Protein AF-A0A4U7EZX7-F1 (afdb_monomer_lite)

Secondary structure (DSSP, 8-state):
--EEEEEEEEESTTTTSHHHHHHHHHHHTT-EEEEEEEE--SSTTS-EEEEEEEEESSHHHHHHHHHHHHHTT-EESSPPPPPEEE-SBTTBPPTTPPBP-SS-EEEEETTEEEEEES--TT-EEEEEPPPPTT---TT--GGG--S---SS-EEEEE-GGG--TT-EEE--STTEEE-PPPPPSSS--SS-SS-SS--TTS-HHHHHHHHHHHHHHHHHTT--------THHHHTT--

Structure (mmCIF, N/CA/C/O backbone):
data_AF-A0A4U7EZX7-F1
#
_entry.id   AF-A0A4U7EZX7-F1
#
loop_
_atom_site.group_PDB
_atom_site.id
_atom_site.type_symbol
_atom_site.label_atom_id
_atom_site.label_alt_id
_atom_site.label_comp_id
_atom_site.label_asym_id
_atom_site.label_entity_id
_atom_site.label_seq_id
_atom_site.pdbx_PDB_ins_code
_atom_site.Cartn_x
_atom_site.Cartn_y
_atom_site.Cartn_z
_atom_site.occupancy
_atom_site.B_iso_or_equiv
_atom_site.auth_seq_id
_atom_site.auth_comp_id
_atom_site.auth_asym_id
_atom_site.auth_atom_id
_atom_site.pdbx_PDB_model_num
ATOM 1 N N . MET A 1 1 ? 10.681 24.623 -13.092 1.00 61.31 1 MET A N 1
ATOM 2 C CA . MET A 1 1 ? 9.321 24.560 -13.664 1.00 61.31 1 MET A CA 1
ATOM 3 C C . MET A 1 1 ? 8.521 23.812 -12.639 1.00 61.31 1 MET A C 1
ATOM 5 O O . MET A 1 1 ? 8.997 22.777 -12.216 1.00 61.31 1 MET A O 1
ATOM 9 N N . THR A 1 2 ? 7.400 24.348 -12.190 1.00 80.94 2 THR A N 1
ATOM 10 C CA . THR A 1 2 ? 6.629 23.699 -11.135 1.00 80.94 2 THR A CA 1
ATOM 11 C C . THR A 1 2 ? 5.913 22.477 -11.718 1.00 80.94 2 THR A C 1
ATOM 13 O O . THR A 1 2 ? 5.291 22.582 -12.776 1.00 80.94 2 THR A O 1
ATOM 16 N N . HIS A 1 3 ? 6.062 21.318 -11.083 1.00 94.25 3 HIS A N 1
ATOM 17 C CA . HIS A 1 3 ? 5.433 20.060 -11.478 1.00 94.25 3 HIS A CA 1
ATOM 18 C C . HIS A 1 3 ? 4.236 19.789 -10.572 1.00 94.25 3 HIS A C 1
ATOM 20 O O . HIS A 1 3 ? 4.341 19.992 -9.365 1.00 94.25 3 HIS A O 1
ATOM 26 N N . SER A 1 4 ? 3.126 19.305 -11.130 1.00 94.94 4 SER A N 1
ATOM 27 C CA . SER A 1 4 ? 1.932 18.985 -10.348 1.00 94.94 4 SER A CA 1
ATOM 28 C C . SER A 1 4 ? 1.221 17.717 -10.817 1.00 94.94 4 SER A C 1
ATOM 30 O O . SER A 1 4 ? 1.331 17.315 -11.981 1.00 94.94 4 SER A O 1
ATOM 32 N N . ARG A 1 5 ? 0.500 17.083 -9.888 1.00 95.06 5 ARG A N 1
ATOM 33 C CA . ARG A 1 5 ? -0.385 15.934 -10.119 1.00 95.06 5 ARG A CA 1
ATOM 34 C C . ARG A 1 5 ? -1.565 15.966 -9.154 1.00 95.06 5 ARG A C 1
ATOM 36 O O . ARG A 1 5 ? -1.387 16.318 -7.991 1.00 95.06 5 ARG A O 1
ATOM 43 N N . THR A 1 6 ? -2.730 15.555 -9.639 1.00 95.88 6 THR A N 1
ATOM 44 C CA . THR A 1 6 ? -3.949 15.425 -8.837 1.00 95.88 6 THR A CA 1
ATOM 45 C C . THR A 1 6 ? -4.061 14.012 -8.289 1.00 95.88 6 THR A C 1
ATOM 47 O O . THR A 1 6 ? -3.856 13.040 -9.022 1.00 95.88 6 THR A O 1
ATOM 50 N N . VAL A 1 7 ? -4.361 13.912 -6.996 1.00 95.38 7 VAL A N 1
ATOM 51 C CA . VAL A 1 7 ? -4.616 12.647 -6.307 1.00 95.38 7 VAL A CA 1
ATOM 52 C C . VAL A 1 7 ? -5.953 12.684 -5.582 1.00 95.38 7 VAL A C 1
ATOM 54 O O . VAL A 1 7 ? -6.431 13.744 -5.162 1.00 95.38 7 VAL A O 1
ATOM 57 N N . GLU A 1 8 ? -6.517 11.502 -5.398 1.00 95.44 8 GLU A N 1
ATOM 58 C CA . GLU A 1 8 ? -7.771 11.258 -4.712 1.00 95.44 8 GLU A CA 1
ATOM 59 C C . GLU A 1 8 ? -7.546 10.348 -3.503 1.00 95.44 8 GLU A C 1
ATOM 61 O O . GLU A 1 8 ? -6.721 9.434 -3.512 1.00 95.44 8 GLU A O 1
ATOM 66 N N . LEU A 1 9 ? -8.283 10.631 -2.437 1.00 93.81 9 LEU A N 1
ATOM 67 C CA . LEU A 1 9 ? -8.317 9.875 -1.195 1.00 93.81 9 LEU A CA 1
ATOM 68 C C . LEU A 1 9 ? -9.780 9.588 -0.867 1.00 93.81 9 LEU A C 1
ATOM 70 O O . LEU A 1 9 ? -10.580 10.518 -0.753 1.00 93.81 9 LEU A O 1
ATOM 74 N N . GLU A 1 10 ? -10.113 8.323 -0.643 1.00 91.81 10 GLU A N 1
ATOM 75 C CA . GLU A 1 10 ? -11.459 7.896 -0.261 1.00 91.81 10 GLU A CA 1
ATOM 76 C C . GLU A 1 10 ? -11.401 6.941 0.934 1.00 91.81 10 GLU A C 1
ATOM 78 O O . GLU A 1 10 ? -10.496 6.116 1.061 1.00 91.81 10 GLU A O 1
ATOM 83 N N . GLY A 1 11 ? -12.370 7.068 1.839 1.00 89.75 11 GLY A N 1
ATOM 84 C CA . GLY A 1 11 ? -12.522 6.208 3.009 1.00 89.75 11 GLY A CA 1
ATOM 85 C C . GLY A 1 11 ? -12.759 7.027 4.269 1.00 89.75 11 GLY A C 1
ATOM 86 O O . GLY A 1 11 ? -13.129 8.199 4.224 1.00 89.75 11 GLY A O 1
ATOM 87 N N . HIS A 1 12 ? -12.498 6.456 5.438 1.00 89.38 12 HIS A N 1
ATOM 88 C CA . HIS A 1 12 ? -12.585 7.191 6.703 1.00 89.38 12 HIS A CA 1
ATOM 89 C C . HIS A 1 12 ? -11.344 8.067 6.947 1.00 89.38 12 HIS A C 1
ATOM 91 O O . HIS A 1 12 ? -10.690 7.994 7.987 1.00 89.38 12 HIS A O 1
ATOM 97 N N . ILE A 1 13 ? -10.980 8.888 5.956 1.00 89.81 13 ILE A N 1
ATOM 98 C CA . ILE A 1 13 ? -9.687 9.584 5.844 1.00 89.81 13 ILE A CA 1
ATOM 99 C C . ILE A 1 13 ? -9.451 10.654 6.920 1.00 89.81 13 ILE A C 1
ATOM 101 O O . ILE A 1 13 ? -8.299 10.993 7.197 1.00 89.81 13 ILE A O 1
ATOM 105 N N . ILE A 1 14 ? -10.516 11.160 7.550 1.00 88.31 14 ILE A N 1
ATOM 106 C CA . ILE A 1 14 ? -10.445 12.106 8.674 1.00 88.31 14 ILE A CA 1
ATOM 107 C C . ILE A 1 14 ? -10.134 11.347 9.968 1.00 88.31 14 ILE A C 1
ATOM 109 O O . ILE A 1 14 ? -9.104 11.585 10.597 1.00 88.31 14 ILE A O 1
ATOM 113 N N . ASP A 1 15 ? -10.990 10.390 10.331 1.00 82.69 15 ASP A N 1
ATOM 114 C CA . ASP A 1 15 ? -10.932 9.689 11.620 1.00 82.69 15 ASP A CA 1
ATOM 115 C C . ASP A 1 15 ? -9.714 8.763 11.733 1.00 82.69 15 ASP A C 1
ATOM 117 O O . ASP A 1 15 ? -9.091 8.650 12.789 1.00 82.69 15 ASP A O 1
ATOM 121 N N . SER A 1 16 ? -9.326 8.133 10.622 1.00 82.00 16 SER A N 1
ATOM 122 C CA . SER A 1 16 ? -8.114 7.306 10.534 1.00 82.00 16 SER A CA 1
ATOM 123 C C . SER A 1 16 ? -6.815 8.129 10.557 1.00 82.00 16 SER A C 1
ATOM 125 O O . SER A 1 16 ? -5.717 7.570 10.677 1.00 82.00 16 SER A O 1
ATOM 127 N N . GLY A 1 17 ? -6.913 9.457 10.419 1.00 86.19 17 GLY A N 1
ATOM 128 C CA . GLY A 1 17 ? -5.778 10.367 10.290 1.00 86.19 17 GLY A CA 1
ATOM 129 C C . GLY A 1 17 ? -5.024 10.252 8.961 1.00 86.19 17 GLY A C 1
ATOM 130 O O . GLY A 1 17 ? -3.931 10.806 8.851 1.00 86.19 17 GLY A O 1
ATOM 131 N N . THR A 1 18 ? -5.561 9.539 7.964 1.00 89.38 18 THR A N 1
ATOM 132 C CA . THR A 1 18 ? -4.935 9.394 6.638 1.00 89.38 18 THR A CA 1
ATOM 133 C C . THR A 1 18 ? -4.715 10.743 5.971 1.00 89.38 18 THR A C 1
ATOM 135 O O . THR A 1 18 ? -3.612 11.016 5.505 1.00 89.38 18 THR A O 1
ATOM 138 N N . LEU A 1 19 ? -5.712 11.630 6.015 1.00 91.94 19 LEU A N 1
ATOM 139 C CA . LEU A 1 19 ? -5.602 12.968 5.437 1.00 91.94 19 LEU A CA 1
ATOM 140 C C . LEU A 1 19 ? -4.476 13.782 6.096 1.00 91.94 19 LEU A C 1
ATOM 142 O O . LEU A 1 19 ? -3.687 14.426 5.410 1.00 91.94 19 LEU A O 1
ATOM 146 N N . GLN A 1 20 ? -4.353 13.700 7.426 1.00 91.19 20 GLN A N 1
ATOM 147 C CA . GLN A 1 20 ? -3.282 14.373 8.164 1.00 91.19 20 GLN A CA 1
ATOM 148 C C . GLN A 1 20 ? -1.899 13.826 7.785 1.00 91.19 20 GLN A C 1
ATOM 150 O O . GLN A 1 20 ? -0.972 14.616 7.620 1.00 91.19 20 GLN A O 1
ATOM 155 N N . ARG A 1 21 ? -1.748 12.501 7.642 1.00 90.81 21 ARG A N 1
ATOM 156 C CA . ARG A 1 21 ? -0.483 11.891 7.197 1.00 90.81 21 ARG A CA 1
ATOM 157 C C . ARG A 1 21 ? -0.124 12.323 5.783 1.00 90.81 21 ARG A C 1
ATOM 159 O O . ARG A 1 21 ? 1.018 12.695 5.557 1.00 90.81 21 ARG A O 1
ATOM 166 N N . CYS A 1 22 ? -1.099 12.348 4.877 1.00 94.31 22 CYS A N 1
ATOM 167 C CA . CYS A 1 22 ? -0.896 12.790 3.501 1.00 94.31 22 CYS A CA 1
ATOM 168 C C . CYS A 1 22 ? -0.423 14.248 3.443 1.00 94.31 22 CYS A C 1
ATOM 170 O O . CYS A 1 22 ? 0.595 14.544 2.824 1.00 94.31 22 CYS A O 1
ATOM 172 N N . PHE A 1 23 ? -1.102 15.158 4.147 1.00 95.44 23 PHE A N 1
ATOM 173 C CA . PHE A 1 23 ? -0.673 16.558 4.219 1.00 95.44 23 PHE A CA 1
ATOM 174 C C . PHE A 1 23 ? 0.707 16.712 4.859 1.00 95.44 23 PHE A C 1
ATOM 176 O O . PHE A 1 23 ? 1.518 17.494 4.367 1.00 95.44 23 PHE A O 1
ATOM 183 N N . GLY A 1 24 ? 0.980 15.960 5.929 1.00 94.81 24 GLY A N 1
ATOM 184 C CA . GLY A 1 24 ? 2.297 15.905 6.560 1.00 94.81 24 GLY A CA 1
ATOM 185 C C . GLY A 1 24 ? 3.382 15.488 5.571 1.00 94.81 24 GLY A C 1
ATOM 186 O O . GLY A 1 24 ? 4.326 16.239 5.372 1.00 94.81 24 GLY A O 1
ATOM 187 N N . ALA A 1 25 ? 3.190 14.366 4.873 1.00 94.62 25 ALA A N 1
ATOM 188 C CA . ALA A 1 25 ? 4.137 13.839 3.892 1.00 94.62 25 ALA A CA 1
ATOM 189 C C . ALA A 1 25 ? 4.437 14.839 2.765 1.00 94.62 25 ALA A C 1
ATOM 191 O O . ALA A 1 25 ? 5.601 15.047 2.427 1.00 94.62 25 ALA A O 1
ATOM 192 N N . VAL A 1 26 ? 3.410 15.512 2.224 1.00 96.75 26 VAL A N 1
ATOM 193 C CA . VAL A 1 26 ? 3.602 16.556 1.201 1.00 96.75 26 VAL A CA 1
ATOM 194 C C . VAL A 1 26 ? 4.496 17.680 1.733 1.00 96.75 26 VAL A C 1
ATOM 196 O O . VAL A 1 26 ? 5.446 18.071 1.058 1.00 96.75 26 VAL A O 1
ATOM 199 N N . MET A 1 27 ? 4.216 18.190 2.937 1.00 96.00 27 MET A N 1
ATOM 200 C CA . MET A 1 27 ? 4.975 19.298 3.529 1.00 96.00 27 MET A CA 1
ATOM 201 C C . MET A 1 27 ? 6.396 18.890 3.940 1.00 96.00 27 MET A C 1
ATOM 203 O O . MET A 1 27 ? 7.336 19.651 3.717 1.00 96.00 27 MET A O 1
ATOM 207 N N . ASP A 1 28 ? 6.563 17.698 4.513 1.00 96.19 28 ASP A N 1
ATOM 208 C CA . ASP A 1 28 ? 7.850 17.184 4.993 1.00 96.19 28 ASP A CA 1
ATOM 209 C C . ASP A 1 28 ? 8.832 16.938 3.837 1.00 96.19 28 ASP A C 1
ATOM 211 O O . ASP A 1 28 ? 10.036 17.153 3.984 1.00 96.19 28 ASP A O 1
ATOM 215 N N . LEU A 1 29 ? 8.315 16.556 2.666 1.00 95.94 29 LEU A N 1
ATOM 216 C CA . LEU A 1 29 ? 9.082 16.401 1.427 1.00 95.94 29 LEU A CA 1
ATOM 217 C C . LEU A 1 29 ? 9.233 17.709 0.630 1.00 95.94 29 LEU A C 1
ATOM 219 O O . LEU A 1 29 ? 9.814 17.702 -0.452 1.00 95.94 29 LEU A O 1
ATOM 223 N N . GLY A 1 30 ? 8.750 18.839 1.154 1.00 95.06 30 GLY A N 1
ATOM 224 C CA . GLY A 1 30 ? 8.935 20.160 0.547 1.00 95.06 30 GLY A CA 1
ATOM 225 C C . GLY A 1 30 ? 7.984 20.486 -0.608 1.00 95.06 30 GLY A C 1
ATOM 226 O O . GLY A 1 30 ? 8.255 21.412 -1.371 1.00 95.06 30 GLY A O 1
ATOM 227 N N . GLY A 1 31 ? 6.880 19.752 -0.747 1.00 96.19 31 GLY A N 1
ATOM 228 C CA . GLY A 1 31 ? 5.806 20.073 -1.681 1.00 96.19 31 GLY A CA 1
ATOM 229 C C . GLY A 1 31 ? 4.748 21.003 -1.090 1.00 96.19 31 GLY A C 1
ATOM 230 O O . GLY A 1 31 ? 4.735 21.329 0.098 1.00 96.19 31 GLY A O 1
ATOM 231 N N . SER A 1 32 ? 3.804 21.397 -1.937 1.00 96.81 32 SER A N 1
ATOM 232 C CA . SER A 1 32 ? 2.570 22.079 -1.549 1.00 96.81 32 SER A CA 1
ATOM 233 C C . SER A 1 32 ? 1.357 21.333 -2.092 1.00 96.81 32 SER A C 1
ATOM 235 O O . SER A 1 32 ? 1.468 20.559 -3.043 1.00 96.81 32 SER A O 1
ATOM 237 N N . PHE A 1 33 ? 0.188 21.569 -1.505 1.00 96.69 33 PHE A N 1
ATOM 238 C CA . PHE A 1 33 ? -1.062 20.994 -1.985 1.00 96.69 33 PHE A CA 1
ATOM 239 C C . PHE A 1 33 ? -2.183 22.030 -2.006 1.00 96.69 33 PHE A C 1
ATOM 241 O O . PHE A 1 33 ? -2.242 22.907 -1.145 1.00 96.69 33 PHE A O 1
ATOM 248 N N . ASP A 1 34 ? -3.094 21.867 -2.959 1.00 97.00 34 ASP A N 1
ATOM 249 C CA . ASP A 1 34 ? -4.344 22.609 -3.073 1.00 97.00 34 ASP A CA 1
ATOM 250 C C . ASP A 1 34 ? -5.504 21.610 -3.033 1.00 97.00 34 ASP A C 1
ATOM 252 O O . ASP A 1 34 ? -5.592 20.717 -3.873 1.00 97.00 34 ASP A O 1
ATOM 256 N N . VAL A 1 35 ? -6.390 21.729 -2.042 1.00 97.19 35 VAL A N 1
ATOM 257 C CA . VAL A 1 35 ? -7.587 20.877 -1.952 1.00 97.19 35 VAL A CA 1
ATOM 258 C C . VAL A 1 35 ? -8.641 21.413 -2.913 1.00 97.19 35 VAL A C 1
ATOM 260 O O . VAL A 1 35 ? -9.122 22.535 -2.750 1.00 97.19 35 VAL A O 1
ATOM 263 N N . GLU A 1 36 ? -9.012 20.609 -3.902 1.00 96.56 36 GLU A N 1
ATOM 264 C CA . GLU A 1 36 ? -9.975 20.987 -4.938 1.00 96.56 36 GLU A CA 1
ATOM 265 C C . GLU A 1 36 ? -11.405 20.615 -4.557 1.00 96.56 36 GLU A C 1
ATOM 267 O O . GLU A 1 36 ? -12.347 21.360 -4.833 1.00 96.56 36 GLU A O 1
ATOM 272 N N . GLN A 1 37 ? -11.563 19.457 -3.918 1.00 97.25 37 GLN A N 1
ATOM 273 C CA . GLN A 1 37 ? -12.847 18.936 -3.476 1.00 97.25 37 GLN A CA 1
ATOM 274 C C . GLN A 1 37 ? -12.674 18.196 -2.157 1.00 97.25 37 GLN A C 1
ATOM 276 O O . GLN A 1 37 ? -11.712 17.454 -1.966 1.00 97.25 37 GLN A O 1
ATOM 281 N N . PHE A 1 38 ? -13.621 18.402 -1.247 1.00 96.81 38 PHE A N 1
ATOM 282 C CA . PHE A 1 38 ? -13.648 17.707 0.028 1.00 96.81 38 PHE A CA 1
ATOM 283 C C . PHE A 1 38 ? -15.088 17.444 0.453 1.00 96.81 38 PHE A C 1
ATOM 285 O O . PHE A 1 38 ? -15.807 18.367 0.844 1.00 96.81 38 PHE A O 1
ATOM 292 N N . ASP A 1 39 ? -15.490 16.180 0.381 1.00 96.19 39 ASP A N 1
ATOM 293 C CA . ASP A 1 39 ? -16.815 15.718 0.769 1.00 96.19 39 ASP A CA 1
ATOM 294 C C . ASP A 1 39 ? -16.714 14.946 2.078 1.00 96.19 39 ASP A C 1
ATOM 296 O O . ASP A 1 39 ? -16.058 13.909 2.176 1.00 96.19 39 ASP A O 1
ATOM 300 N N . VAL A 1 40 ? -17.368 15.475 3.107 1.00 95.81 40 VAL A N 1
ATOM 301 C CA . VAL A 1 40 ? -17.326 14.908 4.455 1.00 95.81 40 VAL A CA 1
ATOM 302 C C . VAL A 1 40 ? -18.501 13.959 4.645 1.00 95.81 40 VAL A C 1
ATOM 304 O O . VAL A 1 40 ? -19.660 14.373 4.525 1.00 95.81 40 VAL A O 1
ATOM 307 N N . GLY A 1 41 ? -18.195 12.709 4.996 1.00 92.31 41 GLY A N 1
ATOM 308 C CA . GLY A 1 41 ? -19.185 11.744 5.468 1.00 92.31 41 GLY A CA 1
ATOM 309 C C . GLY A 1 41 ? -19.930 12.302 6.682 1.00 92.31 41 GLY A C 1
ATOM 310 O O . GLY A 1 41 ? -19.327 12.844 7.609 1.00 92.31 41 GLY A O 1
ATOM 311 N N . LYS A 1 42 ? -21.261 12.234 6.680 1.00 91.06 42 LYS A N 1
ATOM 312 C CA . LYS A 1 42 ? -22.104 12.905 7.690 1.00 91.06 42 LYS A CA 1
ATOM 313 C C . LYS A 1 42 ? -22.258 12.092 8.968 1.00 91.06 42 LYS A C 1
ATOM 315 O O . LYS A 1 42 ? -22.679 12.628 9.996 1.00 91.06 42 LYS A O 1
ATOM 320 N N . HIS A 1 43 ? -21.950 10.805 8.891 1.00 89.31 43 HIS A N 1
ATOM 321 C CA . HIS A 1 43 ? -22.076 9.841 9.971 1.00 89.31 43 HIS A CA 1
ATOM 322 C C . HIS A 1 43 ? -20.791 9.032 10.105 1.00 89.31 43 HIS A C 1
ATOM 324 O O . HIS A 1 43 ? -20.019 8.927 9.160 1.00 89.31 43 HIS A O 1
ATOM 330 N N . GLU A 1 44 ? -20.585 8.423 11.272 1.00 82.19 44 GLU A N 1
ATOM 331 C CA . GLU A 1 44 ? -19.365 7.662 11.569 1.00 82.19 44 GLU A CA 1
ATOM 332 C C . GLU A 1 44 ? -19.108 6.522 10.573 1.00 82.19 44 GLU A C 1
ATOM 334 O O . GLU A 1 44 ? -17.964 6.175 10.323 1.00 82.19 44 GLU A O 1
ATOM 339 N N . THR A 1 45 ? -20.145 5.950 9.960 1.00 85.94 45 THR A N 1
ATOM 340 C CA . THR A 1 45 ? -20.017 4.879 8.961 1.00 85.94 45 THR A CA 1
ATOM 341 C C . THR A 1 45 ? -19.942 5.385 7.523 1.00 85.94 45 THR A C 1
ATOM 343 O O . THR A 1 45 ? -19.772 4.580 6.615 1.00 85.94 45 THR A O 1
ATOM 346 N N . GLU A 1 46 ? -20.090 6.690 7.289 1.00 90.69 46 GLU A N 1
ATOM 347 C CA . GLU A 1 46 ? -19.969 7.265 5.950 1.00 90.69 46 GLU A CA 1
ATOM 348 C C . GLU A 1 46 ? -18.511 7.615 5.645 1.00 90.69 46 GLU A C 1
ATOM 350 O O . GLU A 1 46 ? -17.817 8.241 6.450 1.00 90.69 46 GLU A O 1
ATOM 355 N N . VAL A 1 47 ? -18.052 7.215 4.460 1.00 91.81 47 VAL A N 1
ATOM 356 C CA . VAL A 1 47 ? -16.725 7.566 3.954 1.00 91.81 47 VAL A CA 1
ATOM 357 C C . VAL A 1 47 ? -16.668 9.048 3.582 1.00 91.81 47 VAL A C 1
ATOM 359 O O . VAL A 1 47 ? -17.675 9.662 3.230 1.00 91.81 47 VAL A O 1
ATOM 362 N N . SER A 1 48 ? -15.478 9.628 3.679 1.00 94.75 48 SER A N 1
ATOM 363 C CA . SER A 1 48 ? -15.166 10.959 3.166 1.00 94.75 48 SER A CA 1
ATOM 364 C C . SER A 1 48 ? -14.295 10.838 1.920 1.00 94.75 48 SER A C 1
ATOM 366 O O . SER A 1 48 ? -13.544 9.874 1.764 1.00 94.75 48 SER A O 1
ATOM 368 N N . TYR A 1 49 ? -14.381 11.842 1.060 1.00 95.56 49 TYR A N 1
ATOM 369 C CA . TYR A 1 49 ? -13.634 11.926 -0.184 1.00 95.56 49 TYR A CA 1
ATOM 370 C C . TYR A 1 49 ? -12.852 13.240 -0.233 1.00 95.56 49 TYR A C 1
ATOM 372 O O . TYR A 1 49 ? -13.350 14.292 0.174 1.00 95.56 49 TYR A O 1
ATOM 380 N N . CYS A 1 50 ? -11.616 13.185 -0.717 1.00 96.69 50 CYS A N 1
ATOM 381 C CA . CYS A 1 50 ? -10.754 14.344 -0.895 1.00 96.69 50 CYS A CA 1
ATOM 382 C C . CYS A 1 50 ? -10.027 14.247 -2.232 1.00 96.69 50 CYS A C 1
ATOM 384 O O . CYS A 1 50 ? -9.318 13.271 -2.465 1.00 96.69 50 CYS A O 1
ATOM 386 N N . ARG A 1 51 ? -10.133 15.291 -3.054 1.00 97.12 51 ARG A N 1
ATOM 387 C CA . ARG A 1 51 ? -9.287 15.491 -4.231 1.00 97.12 51 ARG A CA 1
ATOM 388 C C . ARG A 1 51 ? -8.372 16.678 -4.004 1.00 97.12 51 ARG A C 1
ATOM 390 O O . ARG A 1 51 ? -8.839 17.763 -3.639 1.00 97.12 51 ARG A O 1
ATOM 397 N N . LEU A 1 52 ? -7.080 16.484 -4.232 1.00 96.38 52 LEU A N 1
ATOM 398 C CA . LEU A 1 52 ? -6.076 17.522 -4.037 1.00 96.38 52 LEU A CA 1
ATOM 399 C C . LEU A 1 52 ? -5.011 17.498 -5.136 1.00 96.38 52 LEU A C 1
ATOM 401 O O . LEU A 1 52 ? -4.539 16.441 -5.553 1.00 96.38 52 LEU A O 1
ATOM 405 N N . THR A 1 53 ? -4.597 18.684 -5.565 1.00 97.44 53 THR A N 1
ATOM 406 C CA . THR A 1 53 ? -3.466 18.865 -6.472 1.00 97.44 53 THR A CA 1
ATOM 407 C C . THR A 1 53 ? -2.192 19.036 -5.658 1.00 97.44 53 THR A C 1
ATOM 409 O O . THR A 1 53 ? -2.065 19.977 -4.877 1.00 97.44 53 THR A O 1
ATOM 412 N N . VAL A 1 54 ? -1.234 18.133 -5.846 1.00 97.19 54 VAL A N 1
ATOM 413 C CA . VAL A 1 54 ? 0.105 18.179 -5.249 1.00 97.19 54 VAL A CA 1
ATOM 414 C C . VAL A 1 54 ? 1.060 18.854 -6.215 1.00 97.19 54 VAL A C 1
ATOM 416 O O . VAL A 1 54 ? 1.045 18.569 -7.411 1.00 97.19 54 VAL A O 1
ATOM 419 N N . THR A 1 55 ? 1.921 19.718 -5.690 1.00 97.44 55 THR A N 1
ATOM 420 C CA . THR A 1 55 ? 2.849 20.534 -6.466 1.00 97.44 55 THR A CA 1
ATOM 421 C C . THR A 1 55 ? 4.253 20.503 -5.853 1.00 97.44 55 THR A C 1
ATOM 423 O O . THR A 1 55 ? 4.398 20.562 -4.634 1.00 97.44 55 THR A O 1
ATOM 426 N N . ALA A 1 56 ? 5.293 20.432 -6.689 1.00 97.00 56 ALA A N 1
ATOM 427 C CA . ALA A 1 56 ? 6.698 20.508 -6.279 1.00 97.00 56 ALA A CA 1
ATOM 428 C C . ALA A 1 56 ? 7.562 21.267 -7.306 1.00 97.00 56 ALA A C 1
ATOM 430 O O . ALA A 1 56 ? 7.180 21.437 -8.469 1.00 97.00 56 ALA A O 1
ATOM 431 N N . ASP A 1 57 ? 8.745 21.715 -6.885 1.00 94.81 57 ASP A N 1
ATOM 432 C CA . ASP A 1 57 ? 9.663 22.505 -7.721 1.00 94.81 57 ASP A CA 1
ATOM 433 C C . ASP A 1 57 ? 10.344 21.693 -8.835 1.00 94.81 57 ASP A C 1
ATOM 435 O O . ASP A 1 57 ? 10.759 22.253 -9.859 1.00 94.81 57 ASP A O 1
ATOM 439 N N . ASP A 1 58 ? 10.440 20.377 -8.650 1.00 95.06 58 ASP A N 1
ATOM 440 C CA . ASP A 1 58 ? 11.065 19.434 -9.567 1.00 95.06 58 ASP A CA 1
ATOM 441 C C . ASP A 1 58 ? 10.330 18.077 -9.581 1.00 95.06 58 ASP A C 1
ATOM 443 O O . ASP A 1 58 ? 9.518 17.752 -8.709 1.00 95.06 58 ASP A O 1
ATOM 447 N N . ALA A 1 59 ? 10.596 17.283 -10.620 1.00 92.75 59 ALA A N 1
ATOM 448 C CA . ALA A 1 59 ? 9.921 16.009 -10.844 1.00 92.75 59 ALA A CA 1
ATOM 449 C C . ALA A 1 59 ? 10.360 14.890 -9.883 1.00 92.75 59 ALA A C 1
ATOM 451 O O . ALA A 1 59 ? 9.605 13.939 -9.696 1.00 92.75 59 ALA A O 1
ATOM 452 N N . GLU A 1 60 ? 11.564 14.959 -9.314 1.00 92.88 60 GLU A N 1
ATOM 453 C CA . GLU A 1 60 ? 12.062 13.960 -8.364 1.00 92.88 60 GLU A CA 1
ATOM 454 C C . GLU A 1 60 ? 11.329 14.107 -7.030 1.00 92.88 60 GLU A C 1
ATOM 456 O O . GLU A 1 60 ? 10.757 13.136 -6.534 1.00 92.88 60 GLU A O 1
ATOM 461 N N . THR A 1 61 ? 11.223 15.341 -6.534 1.00 95.31 61 THR A N 1
ATOM 462 C CA . THR A 1 61 ? 10.452 15.680 -5.333 1.00 95.31 61 THR A CA 1
ATOM 463 C C . THR A 1 61 ? 8.980 15.295 -5.488 1.00 95.31 61 THR A C 1
ATOM 465 O O . THR A 1 61 ? 8.416 14.641 -4.612 1.00 95.31 61 THR A O 1
ATOM 468 N N . LEU A 1 62 ? 8.354 15.615 -6.630 1.00 94.81 62 LEU A N 1
ATOM 469 C CA . LEU A 1 62 ? 6.961 15.226 -6.874 1.00 94.81 62 LEU A CA 1
ATOM 470 C C . LEU A 1 62 ? 6.772 13.703 -6.834 1.00 94.81 62 LEU A C 1
ATOM 472 O O . LEU A 1 62 ? 5.806 13.227 -6.248 1.00 94.81 62 LEU A O 1
ATOM 476 N N . ARG A 1 63 ? 7.686 12.931 -7.434 1.00 91.69 63 ARG A N 1
ATOM 477 C CA . ARG A 1 63 ? 7.617 11.460 -7.411 1.00 91.69 63 ARG A CA 1
ATOM 478 C C . ARG A 1 63 ? 7.736 10.908 -5.996 1.00 91.69 63 ARG A C 1
ATOM 480 O O . ARG A 1 63 ? 6.973 10.014 -5.654 1.00 91.69 63 ARG A O 1
ATOM 487 N N . ALA A 1 64 ? 8.645 11.449 -5.186 1.00 93.44 64 ALA A N 1
ATOM 488 C CA . ALA A 1 64 ? 8.785 11.047 -3.789 1.00 93.44 64 ALA A CA 1
ATOM 489 C C . ALA A 1 64 ? 7.496 11.314 -2.995 1.00 93.44 64 ALA A C 1
ATOM 491 O O . ALA A 1 64 ? 7.037 10.447 -2.258 1.00 93.44 64 ALA A O 1
ATOM 492 N N . ILE A 1 65 ? 6.865 12.475 -3.203 1.00 95.94 65 ILE A N 1
ATOM 493 C CA . ILE A 1 65 ? 5.593 12.802 -2.548 1.00 95.94 65 ILE A CA 1
ATOM 494 C C . ILE A 1 65 ? 4.490 11.839 -2.983 1.00 95.94 65 ILE A C 1
ATOM 496 O O . ILE A 1 65 ? 3.803 11.277 -2.136 1.00 95.94 65 ILE A O 1
ATOM 500 N N . LEU A 1 66 ? 4.319 11.629 -4.289 1.00 93.69 66 LEU A N 1
ATOM 501 C CA . LEU A 1 66 ? 3.287 10.728 -4.806 1.00 93.69 66 LEU A CA 1
ATOM 502 C C . LEU A 1 66 ? 3.482 9.295 -4.303 1.00 93.69 66 LEU A C 1
ATOM 504 O O . LEU A 1 66 ? 2.497 8.644 -3.974 1.00 93.69 66 LEU A O 1
ATOM 508 N N . HIS A 1 67 ? 4.730 8.841 -4.172 1.00 90.94 67 HIS A N 1
ATOM 509 C CA . HIS A 1 67 ? 5.055 7.541 -3.593 1.00 90.94 67 HIS A CA 1
ATOM 510 C C . HIS A 1 67 ? 4.568 7.418 -2.140 1.00 90.94 67 HIS A C 1
ATOM 512 O O . HIS A 1 67 ? 3.892 6.452 -1.796 1.00 90.94 67 HIS A O 1
ATOM 518 N N . GLU A 1 68 ? 4.846 8.412 -1.292 1.00 92.62 68 GLU A N 1
ATOM 519 C CA . GLU A 1 68 ? 4.377 8.417 0.103 1.00 92.62 68 GLU A CA 1
ATOM 520 C C . GLU A 1 68 ? 2.849 8.513 0.209 1.00 92.62 68 GLU A C 1
ATOM 522 O O . GLU A 1 68 ? 2.223 7.862 1.051 1.00 92.62 68 GLU A O 1
ATOM 527 N N . LEU A 1 69 ? 2.222 9.311 -0.656 1.00 94.00 69 LEU A N 1
ATOM 528 C CA . LEU A 1 69 ? 0.766 9.420 -0.711 1.00 94.00 69 LEU A CA 1
ATOM 529 C C . LEU A 1 69 ? 0.120 8.095 -1.128 1.00 94.00 69 LEU A C 1
ATOM 531 O O . LEU A 1 69 ? -0.860 7.678 -0.510 1.00 94.00 69 LEU A O 1
ATOM 535 N N . HIS A 1 70 ? 0.704 7.406 -2.108 1.00 91.00 70 HIS A N 1
ATOM 536 C CA . HIS A 1 70 ? 0.266 6.090 -2.573 1.00 91.00 70 HIS A CA 1
ATOM 537 C C . HIS A 1 70 ? 0.283 5.044 -1.458 1.00 91.00 70 HIS A C 1
ATOM 539 O O . HIS A 1 70 ? -0.715 4.360 -1.232 1.00 91.00 70 HIS A O 1
ATOM 545 N N . GLN A 1 71 ? 1.361 4.993 -0.670 1.00 87.19 71 GLN A N 1
ATOM 546 C CA . GLN A 1 71 ? 1.447 4.105 0.496 1.00 87.19 71 GLN A CA 1
ATOM 547 C C . GLN A 1 71 ? 0.385 4.407 1.565 1.00 87.19 71 GLN A C 1
ATOM 549 O O . GLN A 1 71 ? -0.002 3.525 2.331 1.00 87.19 71 GLN A O 1
ATOM 554 N N . ASN A 1 72 ? -0.113 5.646 1.614 1.00 88.94 72 ASN A N 1
ATOM 555 C CA . ASN A 1 72 ? -1.201 6.060 2.497 1.00 88.94 72 ASN A CA 1
ATOM 556 C C . ASN A 1 72 ? -2.598 5.903 1.864 1.00 88.94 72 ASN A C 1
ATOM 558 O O . ASN A 1 72 ? -3.587 6.278 2.496 1.00 88.94 72 ASN A O 1
ATOM 562 N N . GLY A 1 73 ? -2.690 5.308 0.673 1.00 89.06 73 GLY A N 1
ATOM 563 C CA . GLY A 1 73 ? -3.940 4.993 -0.017 1.00 89.06 73 GLY A CA 1
ATOM 564 C C . GLY A 1 73 ? -4.447 6.075 -0.967 1.00 89.06 73 GLY A C 1
ATOM 565 O O . GLY A 1 73 ? -5.605 6.019 -1.372 1.00 89.06 73 GLY A O 1
ATOM 566 N N . ALA A 1 74 ? -3.616 7.060 -1.321 1.00 92.44 74 ALA A N 1
ATOM 567 C CA . ALA A 1 74 ? -3.947 7.991 -2.393 1.00 92.44 74 ALA A CA 1
ATOM 568 C C . ALA A 1 74 ? -3.805 7.318 -3.764 1.00 92.44 74 ALA A C 1
ATOM 570 O O . ALA A 1 74 ? -2.856 6.570 -4.004 1.00 92.44 74 ALA A O 1
ATOM 571 N N . VAL A 1 75 ? -4.711 7.640 -4.679 1.00 91.19 75 VAL A N 1
ATOM 572 C CA . VAL A 1 75 ? -4.662 7.218 -6.086 1.00 91.19 75 VAL A CA 1
ATOM 573 C C . VAL A 1 75 ? -4.587 8.442 -6.992 1.00 91.19 75 VAL A C 1
ATOM 575 O O . VAL A 1 75 ? -4.940 9.540 -6.574 1.00 91.19 75 VAL A O 1
ATOM 578 N N . LEU A 1 76 ? -4.097 8.292 -8.220 1.00 90.50 76 LEU A N 1
ATOM 579 C CA . LEU A 1 76 ? -4.178 9.369 -9.215 1.00 90.50 76 LEU A CA 1
ATOM 580 C C . LEU A 1 76 ? -5.640 9.550 -9.666 1.00 90.50 76 LEU A C 1
ATOM 582 O O . LEU A 1 76 ? -6.369 8.566 -9.707 1.00 90.50 76 LEU A O 1
ATOM 586 N N . GLU A 1 77 ? -6.053 10.779 -10.010 1.00 87.00 77 GLU A N 1
ATOM 587 C CA . GLU A 1 77 ? -7.418 11.075 -10.519 1.00 87.00 77 GLU A CA 1
ATOM 588 C C . GLU A 1 77 ? -7.728 10.320 -11.826 1.00 87.00 77 GLU A C 1
ATOM 590 O O . GLU A 1 77 ? -8.814 9.777 -11.999 1.00 87.00 77 GLU A O 1
ATOM 595 N N . ASP A 1 78 ? -6.743 10.229 -12.722 1.00 84.06 78 ASP A N 1
ATOM 596 C CA . ASP A 1 78 ? -6.834 9.482 -13.978 1.00 84.06 78 ASP A CA 1
ATOM 597 C C . ASP A 1 78 ? -5.801 8.341 -13.972 1.00 84.06 78 ASP A C 1
ATOM 599 O O . ASP A 1 78 ? -4.732 8.475 -14.586 1.00 84.06 78 ASP A O 1
ATOM 603 N N . PRO A 1 79 ? -6.048 7.239 -13.240 1.00 84.81 79 PRO A N 1
ATOM 604 C CA . PRO A 1 79 ? -5.136 6.108 -13.239 1.00 84.81 79 PRO A CA 1
ATOM 605 C C . PRO A 1 79 ? -5.158 5.446 -14.621 1.00 84.81 79 PRO A C 1
ATOM 607 O O . PRO A 1 79 ? -6.214 5.224 -15.216 1.00 84.81 79 PRO A O 1
ATOM 610 N N . SER A 1 80 ? -3.978 5.140 -15.148 1.00 90.88 80 SER A N 1
ATOM 611 C CA . SER A 1 80 ? -3.841 4.253 -16.304 1.00 90.88 80 SER A CA 1
ATOM 612 C C . SER A 1 80 ? -3.796 2.804 -15.839 1.00 90.88 80 SER A C 1
ATOM 614 O O . SER A 1 80 ? -3.451 2.547 -14.684 1.00 90.88 80 SER A O 1
ATOM 616 N N . ASP A 1 81 ? -4.052 1.864 -16.750 1.00 94.12 81 ASP A N 1
ATOM 617 C CA . ASP A 1 81 ? -3.690 0.467 -16.510 1.00 94.12 81 ASP A CA 1
ATOM 618 C C . ASP A 1 81 ? -2.230 0.373 -16.049 1.00 94.12 81 ASP A C 1
ATOM 620 O O . ASP A 1 81 ? -1.374 1.175 -16.457 1.00 94.12 81 ASP A O 1
ATOM 624 N N . VAL A 1 82 ? -1.972 -0.598 -15.175 1.00 94.62 82 VAL A N 1
ATOM 625 C CA . VAL A 1 82 ? -0.642 -0.866 -14.637 1.00 94.62 82 VAL A CA 1
ATOM 626 C C . VAL A 1 82 ? 0.340 -1.173 -15.769 1.00 94.62 82 VAL A C 1
ATOM 628 O O . VAL A 1 82 ? 0.042 -1.923 -16.703 1.00 94.62 82 VAL A O 1
ATOM 631 N N . GLU A 1 83 ? 1.538 -0.601 -15.692 1.00 95.81 83 GLU A N 1
ATOM 632 C CA . GLU A 1 83 ? 2.604 -0.945 -16.622 1.00 95.81 83 GLU A CA 1
ATOM 633 C C . GLU A 1 83 ? 3.182 -2.305 -16.228 1.00 95.81 83 GLU A C 1
ATOM 635 O O . GLU A 1 83 ? 3.696 -2.474 -15.121 1.00 95.81 83 GLU A O 1
ATOM 640 N N . LEU A 1 84 ? 3.099 -3.276 -17.139 1.00 96.69 84 LEU A N 1
ATOM 641 C CA . LEU A 1 84 ? 3.614 -4.626 -16.938 1.00 96.69 84 LEU A CA 1
ATOM 642 C C . LEU A 1 84 ? 4.822 -4.879 -17.830 1.00 96.69 84 LEU A C 1
ATOM 644 O O . LEU A 1 84 ? 4.772 -4.694 -19.048 1.00 96.69 84 LEU A O 1
ATOM 648 N N . VAL A 1 85 ? 5.894 -5.382 -17.227 1.00 97.88 85 VAL A N 1
ATOM 649 C CA . VAL A 1 85 ? 7.107 -5.783 -17.936 1.00 97.88 85 VAL A CA 1
ATOM 650 C C . VAL A 1 85 ? 7.417 -7.234 -17.607 1.00 97.88 85 VAL A C 1
ATOM 652 O O . VAL A 1 85 ? 7.452 -7.628 -16.443 1.00 97.88 85 VAL A O 1
ATOM 655 N N . ALA A 1 86 ? 7.671 -8.025 -18.649 1.00 97.94 86 ALA A N 1
ATOM 656 C CA . ALA A 1 86 ? 8.094 -9.408 -18.501 1.00 97.94 86 ALA A CA 1
ATOM 657 C C . ALA A 1 86 ? 9.426 -9.493 -17.737 1.00 97.94 86 ALA A C 1
ATOM 659 O O . ALA A 1 86 ? 10.400 -8.810 -18.078 1.00 97.94 86 ALA A O 1
ATOM 660 N N . ALA A 1 87 ? 9.477 -10.356 -16.727 1.00 98.00 87 ALA A N 1
ATOM 661 C CA . ALA A 1 87 ? 10.692 -10.666 -15.996 1.00 98.00 87 ALA A CA 1
ATOM 662 C C . ALA A 1 87 ? 11.768 -11.211 -16.959 1.00 98.00 87 ALA A C 1
ATOM 664 O O . ALA A 1 87 ? 11.499 -12.142 -17.722 1.00 98.00 87 ALA A O 1
ATOM 665 N N . PRO A 1 88 ? 12.991 -10.648 -16.962 1.00 97.50 88 PRO A N 1
ATOM 666 C CA . PRO A 1 88 ? 14.007 -10.979 -17.963 1.00 97.50 88 PRO A CA 1
ATOM 667 C C . PRO A 1 88 ? 14.670 -12.351 -17.774 1.00 97.50 88 PRO A C 1
ATOM 669 O O . PRO A 1 88 ? 15.361 -12.802 -18.683 1.00 97.50 88 PRO A O 1
ATOM 672 N N . ALA A 1 89 ? 14.552 -12.958 -16.591 1.00 97.75 89 ALA A N 1
ATOM 673 C CA . ALA A 1 89 ? 15.080 -14.279 -16.256 1.00 97.75 89 ALA A CA 1
ATOM 674 C C . ALA A 1 89 ? 14.475 -14.762 -14.929 1.00 97.75 89 ALA A C 1
ATOM 676 O O . ALA A 1 89 ? 13.991 -13.952 -14.133 1.00 97.75 89 ALA A O 1
ATOM 677 N N . ASP A 1 90 ? 14.609 -16.057 -14.639 1.00 97.69 90 ASP A N 1
ATOM 678 C CA . ASP A 1 90 ? 14.259 -16.614 -13.332 1.00 97.69 90 ASP A CA 1
ATOM 679 C C . ASP A 1 90 ? 14.935 -15.843 -12.194 1.00 97.69 90 ASP A C 1
ATOM 681 O O . ASP A 1 90 ? 16.155 -15.642 -12.172 1.00 97.69 90 ASP A O 1
ATOM 685 N N . ARG A 1 91 ? 14.131 -15.476 -11.195 1.00 97.62 91 ARG A N 1
ATOM 686 C CA . ARG A 1 91 ? 14.524 -14.752 -9.978 1.00 97.62 91 ARG A CA 1
ATOM 687 C C . ARG A 1 91 ? 15.061 -13.344 -10.234 1.00 97.62 91 ARG A C 1
ATOM 689 O O . ARG A 1 91 ? 15.772 -12.794 -9.390 1.00 97.62 91 ARG A O 1
ATOM 696 N N . VAL A 1 92 ? 14.746 -12.760 -11.391 1.00 97.44 92 VAL A N 1
ATOM 697 C CA . VAL A 1 92 ? 15.131 -11.395 -11.757 1.00 97.44 92 VAL A CA 1
ATOM 698 C C . VAL A 1 92 ? 13.879 -10.588 -12.076 1.00 97.44 92 VAL A C 1
ATOM 700 O O . VAL A 1 92 ? 13.148 -10.900 -13.005 1.00 97.44 92 VAL A O 1
ATOM 703 N N . VAL A 1 93 ? 13.659 -9.512 -11.323 1.00 97.25 93 VAL A N 1
ATOM 704 C CA . VAL A 1 93 ? 12.576 -8.549 -11.568 1.00 97.25 93 VAL A CA 1
ATOM 705 C C . VAL A 1 93 ? 13.010 -7.459 -12.553 1.00 97.25 93 VAL A C 1
ATOM 707 O O . VAL A 1 93 ? 14.201 -7.124 -12.613 1.00 97.25 93 VAL A O 1
ATOM 710 N N . PRO A 1 94 ? 12.077 -6.880 -13.329 1.00 97.12 94 PRO A N 1
ATOM 711 C CA . PRO A 1 94 ? 12.385 -5.752 -14.196 1.00 97.12 94 PRO A CA 1
ATOM 712 C C . PRO A 1 94 ? 12.808 -4.506 -13.391 1.00 97.12 94 PRO A C 1
ATOM 714 O O . PRO A 1 94 ? 12.467 -4.360 -12.212 1.00 97.12 94 PRO A O 1
ATOM 717 N N . PRO A 1 95 ? 13.557 -3.573 -14.008 1.00 94.62 95 PRO A N 1
ATOM 718 C CA . PRO A 1 95 ? 13.841 -2.280 -13.398 1.00 94.62 95 PRO A CA 1
ATOM 719 C C . PRO A 1 95 ? 12.552 -1.552 -13.005 1.00 94.62 95 PRO A C 1
ATOM 721 O O . PRO A 1 95 ? 11.571 -1.598 -13.739 1.00 94.62 95 PRO A O 1
ATOM 724 N N . ASN A 1 96 ? 12.590 -0.830 -11.883 1.00 92.31 96 ASN A N 1
ATOM 725 C CA . ASN A 1 96 ? 11.454 -0.074 -11.338 1.00 92.31 96 ASN A CA 1
ATOM 726 C C . ASN A 1 96 ? 10.222 -0.920 -10.977 1.00 92.31 96 ASN A C 1
ATOM 728 O O . ASN A 1 96 ? 9.139 -0.358 -10.859 1.00 92.31 96 ASN A O 1
ATOM 732 N N . PHE A 1 97 ? 10.365 -2.237 -10.781 1.00 95.75 97 PHE A N 1
ATOM 733 C CA . PHE A 1 97 ? 9.252 -3.055 -10.300 1.00 95.75 97 PHE A CA 1
ATOM 734 C C . PHE A 1 97 ? 8.610 -2.455 -9.036 1.00 95.75 97 PHE A C 1
ATOM 736 O O . PHE A 1 97 ? 9.296 -1.907 -8.166 1.00 95.75 97 PHE A O 1
ATOM 743 N N . TYR A 1 98 ? 7.291 -2.575 -8.930 1.00 94.44 98 TYR A N 1
ATOM 744 C CA . TYR A 1 98 ? 6.561 -2.186 -7.736 1.00 94.44 98 TYR A CA 1
ATOM 745 C C . TYR A 1 98 ? 6.835 -3.188 -6.610 1.00 94.44 98 TYR A C 1
ATOM 747 O O . TYR A 1 98 ? 6.515 -4.372 -6.729 1.00 94.44 98 TYR A O 1
ATOM 755 N N . SER A 1 99 ? 7.414 -2.700 -5.512 1.00 94.75 99 SER A N 1
ATOM 756 C CA . SER A 1 99 ? 7.599 -3.474 -4.283 1.00 94.75 99 SER A CA 1
ATOM 757 C C . SER A 1 99 ? 6.358 -3.335 -3.409 1.00 94.75 99 SER A C 1
ATOM 759 O O . SER A 1 99 ? 6.016 -2.230 -2.984 1.00 94.75 99 SER A O 1
ATOM 761 N N . THR A 1 100 ? 5.685 -4.450 -3.146 1.00 94.62 100 THR A N 1
ATOM 762 C CA . THR A 1 100 ? 4.420 -4.472 -2.406 1.00 94.62 100 THR A CA 1
ATOM 763 C C . THR A 1 100 ? 4.581 -4.096 -0.933 1.00 94.62 100 THR A C 1
ATOM 765 O O . THR A 1 100 ? 5.625 -4.305 -0.309 1.00 94.62 100 THR A O 1
ATOM 768 N N . THR A 1 101 ? 3.500 -3.568 -0.356 1.00 92.81 101 THR A N 1
ATOM 769 C CA . THR A 1 101 ? 3.340 -3.416 1.099 1.00 92.81 101 THR A CA 1
ATOM 770 C C . THR A 1 101 ? 2.656 -4.657 1.687 1.00 92.81 101 THR A C 1
ATOM 772 O O . THR A 1 101 ? 2.271 -5.572 0.965 1.00 92.81 101 THR A O 1
ATOM 775 N N . ASN A 1 102 ? 2.444 -4.690 3.003 1.00 91.75 102 ASN A N 1
ATOM 776 C CA . ASN A 1 102 ? 1.614 -5.710 3.654 1.00 91.75 102 ASN A CA 1
ATOM 777 C C . ASN A 1 102 ? 0.113 -5.360 3.688 1.00 91.75 102 ASN A C 1
ATOM 779 O O . ASN A 1 102 ? -0.640 -5.986 4.436 1.00 91.75 102 ASN A O 1
ATOM 783 N N . HIS A 1 103 ? -0.321 -4.322 2.972 1.00 91.75 103 HIS A N 1
ATOM 784 C CA . HIS A 1 103 ? -1.706 -3.856 2.974 1.00 91.75 103 HIS A CA 1
ATOM 785 C C . HIS A 1 103 ? -2.472 -4.372 1.754 1.00 91.75 103 HIS A C 1
ATOM 787 O O . HIS A 1 103 ? -1.886 -4.423 0.670 1.00 91.75 103 HIS A O 1
ATOM 793 N N . PRO A 1 104 ? -3.775 -4.695 1.894 1.00 93.81 104 PRO A N 1
ATOM 794 C CA . PRO A 1 104 ? -4.623 -5.064 0.765 1.00 93.81 104 PRO A CA 1
ATOM 795 C C . PRO A 1 104 ? -4.427 -4.109 -0.410 1.00 93.81 104 PRO A C 1
ATOM 797 O O . PRO A 1 104 ? -4.410 -2.891 -0.229 1.00 93.81 104 PRO A O 1
ATOM 800 N N . THR A 1 105 ? -4.225 -4.672 -1.594 1.00 94.31 105 THR A N 1
ATOM 801 C CA . THR A 1 105 ? -3.860 -3.923 -2.796 1.00 94.31 105 THR A CA 1
ATOM 802 C C . THR A 1 105 ? -4.750 -4.374 -3.946 1.00 94.31 105 THR A C 1
ATOM 804 O O . THR A 1 105 ? -5.093 -5.549 -4.038 1.00 94.31 105 THR A O 1
ATOM 807 N N . GLU A 1 106 ? -5.126 -3.444 -4.813 1.00 95.38 106 GLU A N 1
ATOM 808 C CA . GLU A 1 106 ? -5.795 -3.709 -6.084 1.00 95.38 106 GLU A CA 1
ATOM 809 C C . GLU A 1 106 ? -4.954 -3.153 -7.227 1.00 95.38 106 GLU A C 1
ATOM 811 O O . GLU A 1 106 ? -4.216 -2.177 -7.054 1.00 95.38 106 GLU A O 1
ATOM 816 N N . VAL A 1 107 ? -5.089 -3.766 -8.396 1.00 95.62 107 VAL A N 1
ATOM 817 C CA . VAL A 1 107 ? -4.410 -3.357 -9.620 1.00 95.62 107 VAL A CA 1
ATOM 818 C C . VAL A 1 107 ? -5.428 -3.111 -10.730 1.00 95.62 107 VAL A C 1
ATOM 820 O O . VAL A 1 107 ? -6.374 -3.877 -10.877 1.00 95.62 107 VAL A O 1
ATOM 823 N N . LEU A 1 108 ? -5.260 -2.026 -11.478 1.00 94.94 108 LEU A N 1
ATOM 824 C CA . LEU A 1 108 ? -6.058 -1.679 -12.644 1.00 94.94 108 LEU A CA 1
ATOM 825 C C . LEU A 1 108 ? -5.442 -2.357 -13.869 1.00 94.94 108 LEU A C 1
ATOM 827 O O . LEU A 1 108 ? -4.314 -2.038 -14.253 1.00 94.94 108 LEU A O 1
ATOM 831 N N . TYR A 1 109 ? -6.164 -3.310 -14.446 1.00 94.75 109 TYR A N 1
ATOM 832 C CA . TYR A 1 109 ? -5.733 -4.091 -15.598 1.00 94.75 109 TYR A CA 1
ATOM 833 C C . TYR A 1 109 ? -6.907 -4.284 -16.561 1.00 94.75 109 TYR A C 1
ATOM 835 O O . TYR A 1 109 ? -7.984 -4.703 -16.147 1.00 94.75 109 TYR A O 1
ATOM 843 N N . ASP A 1 110 ? -6.693 -3.959 -17.839 1.00 92.06 110 ASP A N 1
ATOM 844 C CA . ASP A 1 110 ? -7.722 -3.966 -18.893 1.00 92.06 110 ASP A CA 1
ATOM 845 C C . ASP A 1 110 ? -8.983 -3.160 -18.510 1.00 92.06 110 ASP A C 1
ATOM 847 O O . ASP A 1 110 ? -10.121 -3.538 -18.786 1.00 92.06 110 ASP A O 1
ATOM 851 N N . GLY A 1 111 ? -8.778 -2.026 -17.825 1.00 91.38 111 GLY A N 1
ATOM 852 C CA . GLY A 1 111 ? -9.852 -1.150 -17.358 1.00 91.38 111 GLY A CA 1
ATOM 853 C C . GLY A 1 111 ? -10.625 -1.643 -16.129 1.00 91.38 111 GLY A C 1
ATOM 854 O O . GLY A 1 111 ? -11.560 -0.958 -15.704 1.00 91.38 111 GLY A O 1
ATOM 855 N N . GLU A 1 112 ? -10.244 -2.773 -15.528 1.00 92.12 112 GLU A N 1
ATOM 856 C CA . GLU A 1 112 ? -10.892 -3.331 -14.338 1.00 92.12 112 GLU A CA 1
ATOM 857 C C . GLU A 1 112 ? -9.946 -3.381 -13.130 1.00 92.12 112 GLU A C 1
ATOM 859 O O . GLU A 1 112 ? -8.760 -3.685 -13.244 1.00 92.12 112 GLU A O 1
ATOM 864 N N . TRP A 1 113 ? -10.473 -3.064 -11.943 1.00 93.69 113 TRP A N 1
ATOM 865 C CA . TRP A 1 113 ? -9.735 -3.207 -10.687 1.00 93.69 113 TRP A CA 1
ATOM 866 C C . TRP A 1 113 ? -9.823 -4.651 -10.195 1.00 93.69 113 TRP A C 1
ATOM 868 O O . TRP A 1 113 ? -10.912 -5.137 -9.889 1.00 93.69 113 TRP A O 1
ATOM 878 N N . ILE A 1 114 ? -8.673 -5.305 -10.072 1.00 94.94 114 ILE A N 1
ATOM 879 C CA . ILE A 1 114 ? -8.534 -6.692 -9.623 1.00 94.94 114 ILE A CA 1
ATOM 880 C C . ILE A 1 114 ? -7.843 -6.698 -8.259 1.00 94.94 114 ILE A C 1
ATOM 882 O O . ILE A 1 114 ? -6.846 -6.001 -8.054 1.00 94.94 114 ILE A O 1
ATOM 886 N N . GLU A 1 115 ? -8.354 -7.484 -7.312 1.00 95.94 115 GLU A N 1
ATOM 887 C CA . GLU A 1 115 ? -7.706 -7.671 -6.011 1.00 95.94 115 GLU A CA 1
ATOM 888 C C . GLU A 1 115 ? -6.395 -8.458 -6.157 1.00 95.94 115 GLU A C 1
ATOM 890 O O .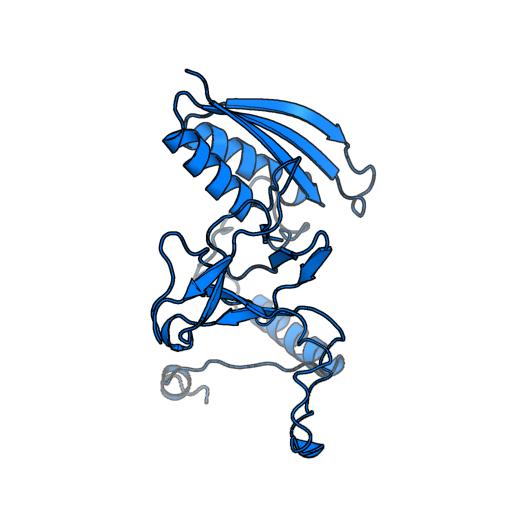 GLU A 1 115 ? -6.339 -9.482 -6.836 1.00 95.94 115 GLU A O 1
ATOM 895 N N . VAL A 1 116 ? -5.335 -7.990 -5.492 1.00 96.62 116 VAL A N 1
ATOM 896 C CA . VAL A 1 116 ? -4.045 -8.684 -5.449 1.00 96.62 116 VAL A CA 1
ATOM 897 C C . VAL A 1 116 ? -4.095 -9.764 -4.374 1.00 96.62 116 VAL A C 1
ATOM 899 O O . VAL A 1 116 ? -4.127 -9.487 -3.171 1.00 96.62 116 VAL A O 1
ATOM 902 N N . GLU A 1 117 ? -4.068 -11.016 -4.809 1.00 96.31 117 GLU A N 1
ATOM 903 C CA . GLU A 1 117 ? -4.060 -12.177 -3.934 1.00 96.31 117 GLU A CA 1
ATOM 904 C C . GLU A 1 117 ? -2.713 -12.339 -3.205 1.00 96.31 117 GLU A C 1
ATOM 906 O O . GLU A 1 117 ? -1.654 -11.902 -3.666 1.00 96.31 117 GLU A O 1
ATOM 911 N N . ARG A 1 118 ? -2.743 -13.055 -2.070 1.00 93.81 118 ARG A N 1
ATOM 912 C CA . ARG A 1 118 ? -1.548 -13.443 -1.292 1.00 93.81 118 ARG A CA 1
ATOM 913 C C . ARG A 1 118 ? -0.648 -12.247 -0.969 1.00 93.81 118 ARG A C 1
ATOM 915 O O . ARG A 1 118 ? 0.555 -12.294 -1.196 1.00 93.81 118 ARG A O 1
ATOM 922 N N . ILE A 1 119 ? -1.238 -11.161 -0.472 1.00 95.19 119 ILE A N 1
ATOM 923 C CA . ILE A 1 119 ? -0.487 -9.944 -0.173 1.00 95.19 119 ILE A CA 1
ATOM 924 C C . ILE A 1 119 ? 0.609 -10.194 0.874 1.00 95.19 119 ILE A C 1
ATOM 926 O O . ILE A 1 119 ? 0.354 -10.707 1.965 1.00 95.19 119 ILE A O 1
ATOM 930 N N . GLU A 1 120 ? 1.831 -9.802 0.536 1.00 93.81 120 GLU A N 1
ATOM 931 C CA . GLU A 1 120 ? 3.015 -9.861 1.389 1.00 93.81 120 GLU A CA 1
ATOM 932 C C . GLU A 1 120 ? 3.886 -8.638 1.076 1.00 93.81 120 GLU A C 1
ATOM 934 O O . GLU A 1 120 ? 3.911 -8.170 -0.063 1.00 93.81 120 GLU A O 1
ATOM 939 N N . MET A 1 121 ? 4.568 -8.087 2.083 1.00 95.38 121 MET A N 1
ATOM 940 C CA . MET A 1 121 ? 5.511 -6.984 1.860 1.00 95.38 121 MET A CA 1
ATOM 941 C C . MET A 1 121 ? 6.760 -7.466 1.115 1.00 95.38 121 MET A C 1
ATOM 943 O O . MET A 1 121 ? 7.098 -8.646 1.166 1.00 95.38 121 MET A O 1
ATOM 947 N N . ASP A 1 122 ? 7.470 -6.542 0.471 1.00 95.00 122 ASP A N 1
ATOM 948 C CA . ASP A 1 122 ? 8.758 -6.799 -0.190 1.00 95.00 122 ASP A CA 1
ATOM 949 C C . ASP A 1 122 ? 8.688 -7.873 -1.298 1.00 95.00 122 ASP A C 1
ATOM 951 O O . ASP A 1 122 ? 9.658 -8.590 -1.571 1.00 95.00 122 ASP A O 1
ATOM 955 N N . CYS A 1 123 ? 7.534 -7.979 -1.962 1.00 97.06 123 CYS A N 1
ATOM 956 C CA . CYS A 1 123 ? 7.295 -8.892 -3.074 1.00 97.06 123 CYS A CA 1
ATOM 957 C C . CYS A 1 123 ? 7.075 -8.137 -4.392 1.00 97.06 123 CYS A C 1
ATOM 959 O O . CYS A 1 123 ? 6.829 -6.930 -4.418 1.00 97.06 123 CYS A O 1
ATOM 961 N N . ALA A 1 124 ? 7.171 -8.868 -5.501 1.00 97.69 124 ALA A N 1
ATOM 962 C CA . ALA A 1 124 ? 6.761 -8.393 -6.815 1.00 97.69 124 ALA A CA 1
ATOM 963 C C . ALA A 1 124 ? 5.255 -8.628 -7.005 1.00 97.69 124 ALA A C 1
ATOM 965 O O . ALA A 1 124 ? 4.757 -9.705 -6.670 1.00 97.69 124 ALA A O 1
ATOM 966 N N . LEU A 1 125 ? 4.546 -7.646 -7.566 1.00 97.81 125 LEU A N 1
ATOM 967 C CA . LEU A 1 125 ? 3.158 -7.797 -8.012 1.00 97.81 125 LEU A CA 1
ATOM 968 C C . LEU A 1 125 ? 3.160 -8.347 -9.441 1.00 97.81 125 LEU A C 1
ATOM 970 O O . LEU A 1 125 ? 3.672 -7.694 -10.352 1.00 97.81 125 LEU A O 1
ATOM 974 N N . VAL A 1 126 ? 2.606 -9.544 -9.615 1.00 97.81 126 VAL A N 1
ATOM 975 C CA . VAL A 1 126 ? 2.494 -10.237 -10.901 1.00 97.81 126 VAL A CA 1
ATOM 976 C C . VAL A 1 126 ? 1.042 -10.238 -11.351 1.00 97.81 126 VAL A C 1
ATOM 978 O O . VAL A 1 126 ? 0.147 -10.482 -10.542 1.00 97.81 126 VAL A O 1
ATOM 981 N N . VAL A 1 127 ? 0.822 -9.977 -12.638 1.00 96.75 127 VAL A N 1
ATOM 982 C CA . VAL A 1 127 ? -0.486 -10.113 -13.285 1.00 96.75 127 VAL A CA 1
ATOM 983 C C . VAL A 1 127 ? -0.430 -11.279 -14.262 1.00 96.75 127 VAL A C 1
ATOM 985 O O . VAL A 1 127 ? 0.380 -11.297 -15.182 1.00 96.75 127 VAL A O 1
ATOM 988 N N . GLU A 1 128 ? -1.296 -12.259 -14.059 1.00 94.88 128 GLU A N 1
ATOM 989 C CA . GLU A 1 128 ? -1.513 -13.385 -14.956 1.00 94.88 128 GLU A CA 1
ATOM 990 C C . GLU A 1 128 ? -2.742 -13.073 -15.827 1.00 94.88 128 GLU A C 1
ATOM 992 O O . GLU A 1 128 ? -3.858 -13.004 -15.303 1.00 94.88 128 GLU A O 1
ATOM 997 N N . PRO A 1 129 ? -2.571 -12.830 -17.140 1.00 90.75 129 PRO A N 1
ATOM 998 C CA . PRO A 1 129 ? -3.691 -12.602 -18.046 1.00 90.75 129 PRO A CA 1
ATOM 999 C C . PRO A 1 129 ? -4.615 -13.820 -18.112 1.00 90.75 129 PRO A C 1
ATOM 1001 O O . PRO A 1 129 ? -4.176 -14.952 -17.902 1.00 90.75 129 PRO A O 1
ATOM 1004 N N . GLU A 1 130 ? -5.880 -13.608 -18.480 1.00 81.62 130 GLU A N 1
ATOM 1005 C CA . GLU A 1 130 ? -6.782 -14.727 -18.757 1.00 81.62 130 GLU A CA 1
ATOM 1006 C C . GLU A 1 130 ? -6.197 -15.594 -19.892 1.00 81.62 130 GLU A C 1
ATOM 1008 O O . GLU A 1 130 ? -5.802 -15.060 -20.936 1.00 81.62 130 GLU A O 1
ATOM 1013 N N . PRO A 1 131 ? -6.110 -16.925 -19.727 1.00 64.75 131 PRO A N 1
ATOM 1014 C CA . PRO A 1 131 ? -5.602 -17.783 -20.783 1.00 64.75 131 PRO A CA 1
ATOM 1015 C C . PRO A 1 131 ? -6.535 -17.730 -21.997 1.00 64.75 131 PRO A C 1
ATOM 1017 O O . PRO A 1 131 ? -7.730 -18.012 -21.891 1.00 64.75 131 PRO A O 1
ATOM 1020 N N . ASP A 1 132 ? -5.973 -17.438 -23.175 1.00 56.38 132 ASP A N 1
ATOM 1021 C CA . ASP A 1 132 ? -6.693 -17.523 -24.446 1.00 56.38 132 ASP A CA 1
ATOM 1022 C C . ASP A 1 132 ? -7.443 -18.863 -24.543 1.00 56.38 132 ASP A C 1
ATOM 1024 O O . ASP A 1 132 ? -6.886 -19.936 -24.288 1.00 56.38 132 ASP A O 1
ATOM 1028 N N . ALA A 1 133 ? -8.692 -18.832 -25.019 1.00 53.06 133 ALA A N 1
ATOM 1029 C CA . ALA A 1 133 ? -9.540 -20.017 -25.197 1.00 53.06 133 ALA A CA 1
ATOM 1030 C C . ALA A 1 133 ? -8.914 -21.141 -26.068 1.00 53.06 133 ALA A C 1
ATOM 1032 O O . ALA A 1 133 ? -9.464 -22.241 -26.144 1.00 53.06 133 ALA A O 1
ATOM 1033 N N . GLY A 1 134 ? -7.778 -20.884 -26.731 1.00 45.12 134 GLY A N 1
ATOM 1034 C CA . GLY A 1 134 ? -6.999 -21.838 -27.526 1.00 45.12 134 GLY A CA 1
ATOM 1035 C C . GLY A 1 134 ? -5.827 -22.525 -26.806 1.00 45.12 134 GLY A C 1
ATOM 1036 O O . GLY A 1 134 ? -5.201 -23.384 -27.420 1.00 45.12 134 GLY A O 1
ATOM 1037 N N . GLY A 1 135 ? -5.530 -22.170 -25.549 1.00 45.12 135 GLY A N 1
ATOM 1038 C CA . GLY A 1 135 ? -4.420 -22.714 -24.750 1.00 45.12 135 GLY A CA 1
ATOM 1039 C C . GLY A 1 135 ? -4.828 -23.725 -23.673 1.00 45.12 135 GLY A C 1
ATOM 1040 O O . GLY A 1 135 ? -3.999 -24.108 -22.856 1.00 45.12 135 GLY A O 1
ATOM 1041 N N . ARG A 1 136 ? -6.096 -24.167 -23.642 1.00 47.75 136 ARG A N 1
ATOM 1042 C CA . ARG A 1 136 ? -6.516 -25.264 -22.756 1.00 47.75 136 ARG A CA 1
ATOM 1043 C C . ARG A 1 136 ? -5.860 -26.556 -23.236 1.00 47.75 136 ARG A C 1
ATOM 1045 O O . ARG A 1 136 ? -6.389 -27.222 -24.127 1.00 47.75 136 ARG A O 1
ATOM 1052 N N . ASP A 1 137 ? -4.717 -26.900 -22.650 1.00 41.16 137 ASP A N 1
ATOM 1053 C CA . ASP A 1 137 ? -4.128 -28.226 -22.786 1.00 41.16 137 ASP A CA 1
ATOM 1054 C C . ASP A 1 137 ? -5.191 -29.269 -22.424 1.00 41.16 137 ASP A C 1
ATOM 1056 O O . ASP A 1 137 ? -5.717 -29.316 -21.310 1.00 41.16 137 ASP A O 1
ATOM 1060 N N . ALA A 1 138 ? -5.534 -30.105 -23.401 1.00 44.28 138 ALA A N 1
ATOM 1061 C CA . ALA A 1 138 ? -6.571 -31.128 -23.302 1.00 44.28 138 ALA A CA 1
ATOM 1062 C C . ALA A 1 138 ? -6.199 -32.302 -22.368 1.00 44.28 138 ALA A C 1
ATOM 1064 O O . ALA A 1 138 ? -6.880 -33.325 -22.398 1.00 44.28 138 ALA A O 1
ATOM 1065 N N . ASP A 1 139 ? -5.137 -32.162 -21.567 1.00 41.75 139 ASP A N 1
ATOM 1066 C CA . ASP A 1 139 ? -4.545 -33.224 -20.743 1.00 41.75 139 ASP A CA 1
ATOM 1067 C C . ASP A 1 139 ? -4.288 -32.807 -19.279 1.00 41.75 139 ASP A C 1
ATOM 1069 O O . ASP A 1 139 ? -3.667 -33.550 -18.524 1.00 41.75 139 ASP A O 1
ATOM 1073 N N . ALA A 1 140 ? -4.782 -31.641 -18.840 1.00 44.00 140 ALA A N 1
ATOM 1074 C CA . ALA A 1 140 ? -4.781 -31.300 -17.417 1.00 44.00 140 ALA A CA 1
ATOM 1075 C C . ALA A 1 140 ? -5.875 -32.102 -16.688 1.00 44.00 140 ALA A C 1
ATOM 1077 O O . ALA A 1 140 ? -7.077 -31.912 -16.925 1.00 44.00 140 ALA A O 1
ATOM 1078 N N . SER A 1 141 ? -5.449 -33.021 -15.821 1.00 42.94 141 SER A N 1
ATOM 1079 C CA . SER A 1 141 ? -6.306 -33.826 -14.955 1.00 42.94 141 SER A CA 1
ATOM 1080 C C . SER A 1 141 ? -7.220 -32.952 -14.102 1.00 42.94 141 SER A C 1
ATOM 1082 O O . SER A 1 141 ? -6.819 -31.924 -13.566 1.00 42.94 141 SER A O 1
ATOM 1084 N N . GLU A 1 142 ? -8.468 -33.391 -13.929 1.00 41.47 142 GLU A N 1
ATOM 1085 C CA . GLU A 1 142 ? -9.472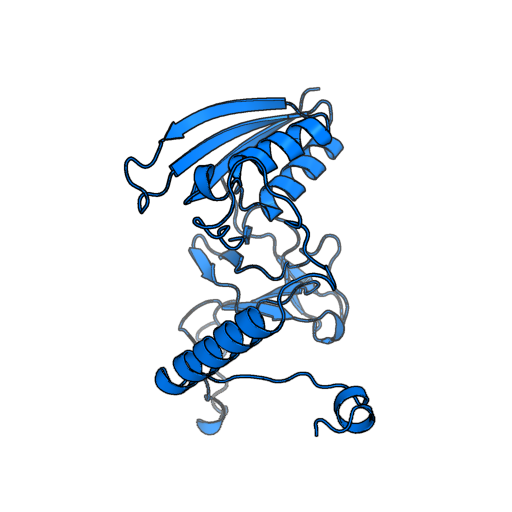 -32.685 -13.121 1.00 41.47 142 GLU A CA 1
ATOM 1086 C C . GLU A 1 142 ? -9.078 -32.545 -11.637 1.00 41.47 142 GLU A C 1
ATOM 1088 O O . GLU A 1 142 ? -9.703 -31.765 -10.923 1.00 41.47 142 GLU A O 1
ATOM 1093 N N . GLU A 1 143 ? -8.041 -33.263 -11.192 1.00 40.25 143 GLU A N 1
ATOM 1094 C CA . GLU A 1 143 ? -7.503 -33.244 -9.826 1.00 40.25 143 GLU A CA 1
ATOM 1095 C C . GLU A 1 143 ? -6.593 -32.034 -9.535 1.00 40.25 143 GLU A C 1
ATOM 1097 O O . GLU A 1 143 ? -6.435 -31.692 -8.370 1.00 40.25 143 GLU A O 1
ATOM 1102 N N . ASP A 1 144 ? -6.080 -31.323 -10.550 1.00 42.53 144 ASP A N 1
ATOM 1103 C CA . ASP A 1 144 ? -5.277 -30.098 -10.352 1.00 42.53 144 ASP A CA 1
ATOM 1104 C C . ASP A 1 144 ? -6.142 -28.823 -10.232 1.00 42.53 144 ASP A C 1
ATOM 1106 O O . ASP A 1 144 ? -5.629 -27.716 -10.088 1.00 42.53 144 ASP A O 1
ATOM 1110 N N . ARG A 1 145 ? -7.477 -28.956 -10.286 1.00 45.03 145 ARG A N 1
ATOM 1111 C CA . ARG A 1 145 ? -8.448 -27.846 -10.175 1.00 45.03 145 ARG A CA 1
ATOM 1112 C C . ARG A 1 145 ? -8.828 -27.531 -8.722 1.00 45.03 145 ARG A C 1
ATOM 1114 O O . ARG A 1 145 ? -9.978 -27.185 -8.439 1.00 45.03 145 ARG A O 1
ATOM 1121 N N . GLU A 1 146 ? -7.894 -27.683 -7.791 1.00 41.56 146 GLU A N 1
ATOM 1122 C CA . GLU A 1 146 ? -8.102 -27.351 -6.380 1.00 41.56 146 GLU A CA 1
ATOM 1123 C C . GLU A 1 146 ? -7.769 -25.868 -6.151 1.00 41.56 146 GLU A C 1
ATOM 1125 O O . GLU A 1 146 ? -6.637 -25.507 -5.860 1.00 41.56 146 GLU A O 1
ATOM 1130 N N . ASP A 1 147 ? -8.775 -25.029 -6.426 1.00 39.66 147 ASP A N 1
ATOM 1131 C CA . ASP A 1 147 ? -9.036 -23.669 -5.915 1.00 39.66 147 ASP A CA 1
ATOM 1132 C C . ASP A 1 147 ? -9.639 -22.810 -7.032 1.00 39.66 147 ASP A C 1
ATOM 1134 O O . ASP A 1 147 ? -8.933 -22.118 -7.754 1.00 39.66 147 ASP A O 1
ATOM 1138 N N . GLY A 1 148 ? -10.967 -22.911 -7.185 1.00 42.50 148 GLY A N 1
ATOM 1139 C CA . GLY A 1 148 ? -11.873 -21.998 -7.901 1.00 42.50 148 GLY A CA 1
ATOM 1140 C C . GLY A 1 148 ? -11.254 -20.925 -8.801 1.00 42.50 148 GLY A C 1
ATOM 1141 O O . GLY A 1 148 ? -11.465 -19.745 -8.532 1.00 42.50 148 GLY A O 1
ATOM 1142 N N . ALA A 1 149 ? -10.540 -21.328 -9.858 1.00 47.97 149 ALA A N 1
ATOM 1143 C CA . ALA A 1 149 ? -9.949 -20.407 -10.821 1.00 47.97 149 ALA A CA 1
ATOM 1144 C C . ALA A 1 149 ? -11.057 -19.507 -11.378 1.00 47.97 149 ALA A C 1
ATOM 1146 O O . ALA A 1 149 ? -11.992 -19.990 -12.021 1.00 47.97 149 ALA A O 1
ATOM 1147 N N . ALA A 1 150 ? -10.990 -18.220 -11.043 1.00 53.09 150 ALA A N 1
ATOM 1148 C CA . ALA A 1 150 ? -11.903 -17.226 -11.570 1.00 53.09 150 ALA A CA 1
ATOM 1149 C C . ALA A 1 150 ? -11.783 -17.206 -13.104 1.00 53.09 150 ALA A C 1
ATOM 1151 O O . ALA A 1 150 ? -10.676 -17.278 -13.635 1.00 53.09 150 ALA A O 1
ATOM 1152 N N . ASP A 1 151 ? -12.916 -17.129 -13.808 1.00 67.50 151 ASP A N 1
ATOM 1153 C CA . ASP A 1 151 ? -12.923 -16.739 -15.222 1.00 67.50 151 ASP A CA 1
ATOM 1154 C C . ASP A 1 151 ? -12.423 -15.282 -15.273 1.00 67.50 151 ASP A C 1
ATOM 1156 O O . ASP A 1 151 ? -13.161 -14.372 -14.890 1.00 67.50 151 ASP A O 1
ATOM 1160 N N . GLY A 1 152 ? -11.157 -15.068 -15.646 1.00 82.25 152 GLY A N 1
ATOM 1161 C CA . GLY A 1 152 ? -10.567 -13.737 -15.809 1.00 82.25 152 GLY A CA 1
ATOM 1162 C C . GLY A 1 152 ? -9.081 -13.635 -15.431 1.00 82.25 152 GLY A C 1
ATOM 1163 O O . GLY A 1 152 ? -8.486 -14.600 -14.944 1.00 82.25 152 GLY A O 1
ATOM 1164 N N . PRO A 1 153 ? -8.464 -12.464 -15.665 1.00 91.50 153 PRO A N 1
ATOM 1165 C CA . PRO A 1 153 ? -7.095 -12.178 -15.244 1.00 91.50 153 PRO A CA 1
ATOM 1166 C C . PRO A 1 153 ? -6.950 -12.197 -13.717 1.00 91.50 153 PRO A C 1
ATOM 1168 O O . PRO A 1 153 ? -7.869 -11.838 -12.979 1.00 91.50 153 PRO A O 1
ATOM 1171 N N . ARG A 1 154 ? -5.769 -12.589 -13.233 1.00 94.50 154 ARG A N 1
ATOM 1172 C CA . ARG A 1 154 ? -5.441 -12.666 -11.803 1.00 94.50 154 ARG A CA 1
ATOM 1173 C C . ARG A 1 154 ? -4.242 -11.799 -11.472 1.00 94.50 154 ARG A C 1
ATOM 1175 O O . ARG A 1 154 ? -3.319 -11.670 -12.267 1.00 94.50 154 ARG A O 1
ATOM 1182 N N . ALA A 1 155 ? -4.225 -11.249 -10.265 1.00 96.88 155 ALA A N 1
ATOM 1183 C CA . ALA A 1 155 ? -3.079 -10.527 -9.733 1.00 96.88 155 ALA A CA 1
ATOM 1184 C C . ALA A 1 155 ? -2.674 -11.129 -8.390 1.00 96.88 155 ALA A C 1
ATOM 1186 O O . ALA A 1 155 ? -3.525 -11.404 -7.548 1.00 96.88 155 ALA A O 1
ATOM 1187 N N . TYR A 1 156 ? -1.382 -11.346 -8.168 1.00 97.50 156 TYR A N 1
ATOM 1188 C CA . TYR A 1 156 ? -0.879 -11.921 -6.920 1.00 97.50 156 TYR A CA 1
ATOM 1189 C C . TYR A 1 156 ? 0.561 -11.496 -6.650 1.00 97.50 156 TYR A C 1
ATOM 1191 O O . TYR A 1 156 ? 1.252 -10.973 -7.526 1.00 97.50 156 TYR A O 1
ATOM 1199 N N . THR A 1 157 ? 1.037 -11.721 -5.425 1.00 97.75 157 THR A N 1
ATOM 1200 C CA . THR A 1 157 ? 2.440 -11.451 -5.094 1.00 97.75 157 THR A CA 1
ATOM 1201 C C . THR A 1 157 ? 3.336 -12.678 -5.296 1.00 97.75 157 THR A C 1
ATOM 1203 O O . THR A 1 157 ? 2.942 -13.817 -5.027 1.00 97.75 157 THR A O 1
ATOM 1206 N N . LYS A 1 158 ? 4.568 -12.449 -5.764 1.00 97.69 15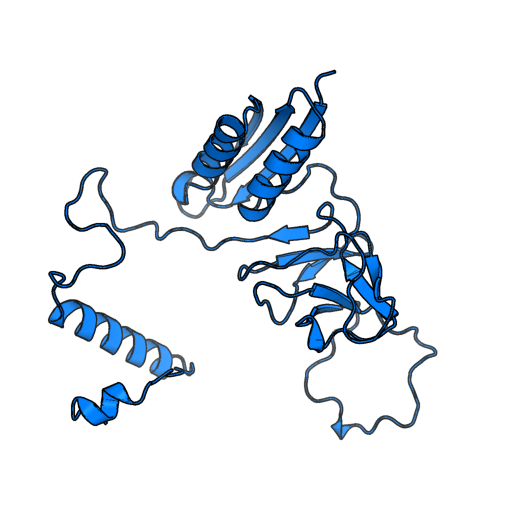8 LYS A N 1
ATOM 1207 C CA . LYS A 1 158 ? 5.669 -13.425 -5.744 1.00 97.69 158 LYS A CA 1
ATOM 1208 C C . LYS A 1 158 ? 6.858 -12.829 -4.992 1.00 97.69 158 LYS A C 1
ATOM 1210 O O . LYS A 1 158 ? 7.318 -11.730 -5.305 1.00 97.69 158 LYS A O 1
ATOM 1215 N N . VAL A 1 159 ? 7.422 -13.585 -4.048 1.00 97.31 159 VAL A N 1
ATOM 1216 C CA . VAL A 1 159 ? 8.754 -13.276 -3.502 1.00 97.31 159 VAL A CA 1
ATOM 1217 C C . VAL A 1 159 ? 9.785 -13.296 -4.632 1.00 97.31 159 VAL A C 1
ATOM 1219 O O . VAL A 1 159 ? 9.675 -14.096 -5.560 1.00 97.31 159 VAL A O 1
ATOM 1222 N N . LEU A 1 160 ? 10.834 -12.475 -4.542 1.00 95.44 160 LEU A N 1
ATOM 1223 C CA . LEU A 1 160 ? 11.794 -12.296 -5.646 1.00 95.44 160 LEU A CA 1
ATOM 1224 C C . LEU A 1 160 ? 12.433 -13.611 -6.136 1.00 95.44 160 LEU A C 1
ATOM 1226 O O . LEU A 1 160 ? 12.693 -13.776 -7.321 1.00 95.44 160 LEU A O 1
ATOM 1230 N N . ASN A 1 161 ? 12.641 -14.580 -5.241 1.00 96.12 161 ASN A N 1
ATOM 1231 C CA . ASN A 1 161 ? 13.209 -15.891 -5.584 1.00 96.12 161 ASN A CA 1
ATOM 1232 C C . ASN A 1 161 ? 12.229 -16.849 -6.289 1.00 96.12 161 ASN A C 1
ATOM 1234 O O . ASN A 1 161 ? 12.660 -17.918 -6.726 1.00 96.12 161 ASN A O 1
ATOM 1238 N N . ALA A 1 162 ? 10.942 -16.502 -6.340 1.00 96.62 162 ALA A N 1
A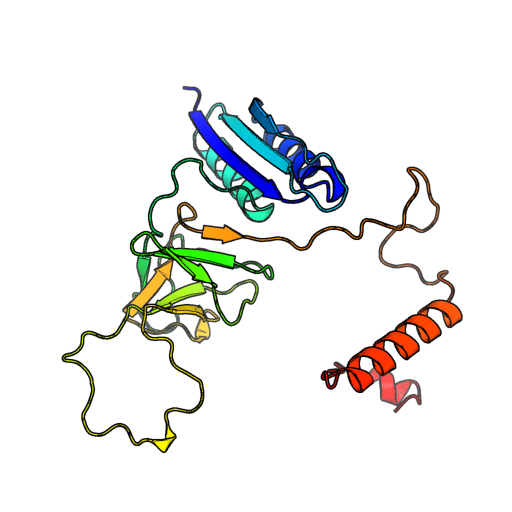TOM 1239 C CA . ALA A 1 162 ? 9.878 -17.263 -6.990 1.00 96.62 162 ALA A CA 1
ATOM 1240 C C . ALA A 1 162 ? 9.432 -16.644 -8.327 1.00 96.62 162 ALA A C 1
ATOM 1242 O O . ALA A 1 162 ? 8.587 -17.227 -8.998 1.00 96.62 162 ALA A O 1
ATOM 1243 N N . VAL A 1 163 ? 9.978 -15.481 -8.703 1.00 97.44 163 VAL A N 1
ATOM 1244 C CA . VAL A 1 163 ? 9.765 -14.876 -10.026 1.00 97.44 163 VAL A CA 1
ATOM 1245 C C . VAL A 1 163 ? 10.387 -15.773 -11.096 1.00 97.44 163 VAL A C 1
ATOM 1247 O O . VAL A 1 163 ? 11.508 -16.256 -10.922 1.00 97.44 163 VAL A O 1
ATOM 1250 N N . GLU A 1 164 ? 9.671 -15.987 -12.189 1.00 98.12 164 GLU A N 1
ATOM 1251 C CA . GLU A 1 164 ? 10.065 -16.817 -13.331 1.00 98.12 164 GLU A CA 1
ATOM 1252 C C . GLU A 1 164 ? 10.258 -15.939 -14.570 1.00 98.12 164 GLU A C 1
ATOM 1254 O O . GLU A 1 164 ? 9.642 -14.878 -14.690 1.00 98.12 164 GLU A O 1
ATOM 1259 N N . GLU A 1 165 ? 11.129 -16.354 -15.494 1.00 97.69 165 GLU A N 1
ATOM 1260 C CA . GLU A 1 165 ? 11.275 -15.661 -16.778 1.00 97.69 165 GLU A CA 1
ATOM 1261 C C . GLU A 1 165 ? 9.914 -15.531 -17.483 1.00 97.69 165 GLU A C 1
ATOM 1263 O O . GLU A 1 165 ? 9.196 -16.512 -17.664 1.00 97.69 165 GLU A O 1
ATOM 1268 N N . GLY A 1 166 ? 9.564 -14.315 -17.904 1.00 97.12 166 GLY A N 1
ATOM 1269 C CA . GLY A 1 166 ? 8.299 -14.036 -18.583 1.00 97.12 166 GLY A CA 1
ATOM 1270 C C . GLY A 1 166 ? 7.134 -13.619 -17.680 1.00 97.12 166 GLY A C 1
ATOM 1271 O O . GLY A 1 166 ? 6.157 -13.106 -18.224 1.00 97.12 166 GLY A O 1
ATOM 1272 N N . ASP A 1 167 ? 7.234 -13.748 -16.347 1.00 97.88 167 ASP A N 1
ATOM 1273 C CA . ASP A 1 167 ? 6.222 -13.215 -15.416 1.00 97.88 167 ASP A CA 1
ATOM 1274 C C . ASP A 1 167 ? 5.958 -11.729 -15.718 1.00 97.88 167 ASP A C 1
ATOM 1276 O O . ASP A 1 167 ? 6.899 -10.934 -15.794 1.00 97.88 167 ASP A O 1
ATOM 1280 N N . LEU A 1 168 ? 4.694 -11.327 -15.874 1.00 97.94 168 LEU A N 1
ATOM 1281 C CA . LEU A 1 168 ? 4.338 -9.925 -16.096 1.00 97.94 168 LEU A CA 1
ATOM 1282 C C . LEU A 1 168 ? 4.308 -9.183 -14.757 1.00 97.94 168 LEU A C 1
ATOM 1284 O O . LEU A 1 168 ? 3.353 -9.296 -13.991 1.00 97.94 168 LEU A O 1
ATOM 1288 N N . VAL A 1 169 ? 5.370 -8.431 -14.475 1.00 98.12 169 VAL A N 1
ATOM 1289 C CA . VAL A 1 169 ? 5.561 -7.721 -13.205 1.00 98.12 169 VAL A CA 1
ATOM 1290 C C . VAL A 1 169 ? 5.190 -6.248 -13.363 1.00 98.12 169 VAL A C 1
ATOM 1292 O O . VAL A 1 169 ? 5.621 -5.607 -14.322 1.00 98.12 169 VAL A O 1
ATOM 1295 N N . ALA A 1 170 ? 4.449 -5.695 -12.401 1.00 97.31 170 ALA A N 1
ATOM 1296 C CA . ALA A 1 170 ? 4.138 -4.267 -12.357 1.00 97.31 170 ALA A CA 1
ATOM 1297 C C . ALA A 1 170 ? 5.398 -3.407 -12.166 1.00 97.31 170 ALA A C 1
ATOM 1299 O O . ALA A 1 170 ? 6.202 -3.685 -11.275 1.00 97.31 170 ALA A O 1
ATOM 1300 N N . THR A 1 171 ? 5.561 -2.347 -12.963 1.00 95.62 171 THR A N 1
ATOM 1301 C CA . THR A 1 171 ? 6.736 -1.446 -12.940 1.00 95.62 171 THR A CA 1
ATOM 1302 C C . THR A 1 171 ? 6.416 0.023 -12.698 1.00 95.62 171 THR A C 1
ATOM 1304 O O . THR A 1 171 ? 7.284 0.889 -12.829 1.00 95.62 171 THR A O 1
ATOM 1307 N N . ASP A 1 172 ? 5.174 0.326 -12.347 1.00 90.88 172 ASP A N 1
ATOM 1308 C CA . ASP A 1 172 ? 4.733 1.674 -12.028 1.00 90.88 172 ASP A CA 1
ATOM 1309 C C . ASP A 1 172 ? 3.759 1.675 -10.837 1.00 90.88 172 ASP A C 1
ATOM 1311 O O . ASP A 1 172 ? 3.661 0.703 -10.091 1.00 90.88 172 ASP A O 1
ATOM 1315 N N . GLN A 1 173 ? 3.109 2.814 -10.591 1.00 87.62 173 GLN A N 1
ATOM 1316 C CA . GLN A 1 173 ? 2.145 2.987 -9.497 1.00 87.62 173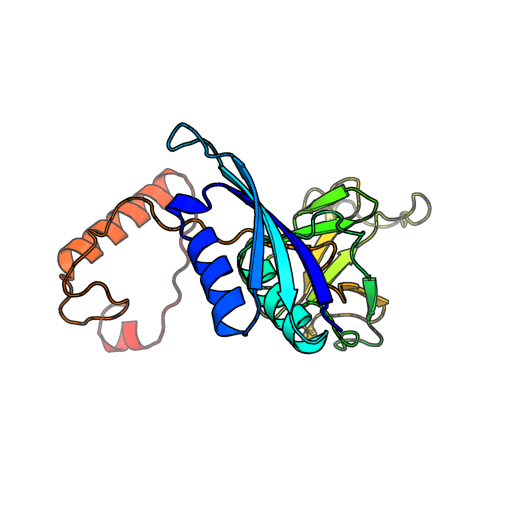 GLN A CA 1
ATOM 1317 C C . GLN A 1 173 ? 0.798 3.540 -9.975 1.00 87.62 173 GLN A C 1
ATOM 1319 O O . GLN A 1 173 ? -0.093 3.730 -9.153 1.00 87.62 173 GLN A O 1
ATOM 1324 N N . SER A 1 174 ? 0.649 3.835 -11.274 1.00 86.50 174 SER A N 1
ATOM 1325 C CA . SER A 1 174 ? -0.524 4.530 -11.816 1.00 86.50 174 SER A CA 1
ATOM 1326 C C . SER A 1 174 ? -1.794 3.709 -11.614 1.00 86.50 174 SER A C 1
ATOM 1328 O O . SER A 1 174 ? -2.781 4.210 -11.081 1.00 86.50 174 SER A O 1
ATOM 1330 N N . GLY A 1 175 ? -1.719 2.423 -11.957 1.00 91.19 175 GLY A N 1
ATOM 1331 C CA . GLY A 1 175 ? -2.807 1.464 -11.826 1.00 91.19 175 GLY A CA 1
ATOM 1332 C C . GLY A 1 175 ? -2.756 0.649 -10.540 1.00 91.19 175 GLY A C 1
ATOM 1333 O O . GLY A 1 175 ? -3.177 -0.495 -10.556 1.00 91.19 175 GLY A O 1
ATOM 1334 N N . ILE A 1 176 ? -2.198 1.158 -9.439 1.00 93.75 176 ILE A N 1
ATOM 1335 C CA . ILE A 1 176 ? -2.130 0.409 -8.172 1.00 93.75 176 ILE A CA 1
ATOM 1336 C C . ILE A 1 176 ? -2.864 1.195 -7.092 1.00 93.75 176 ILE A C 1
ATOM 1338 O O . ILE A 1 176 ? -2.621 2.386 -6.919 1.00 93.75 176 ILE A O 1
ATOM 1342 N N . ARG A 1 177 ? -3.716 0.531 -6.311 1.00 92.31 177 ARG A N 1
ATOM 1343 C CA . ARG A 1 177 ? -4.409 1.122 -5.161 1.00 92.31 177 ARG A CA 1
ATOM 1344 C C . ARG A 1 177 ? -4.119 0.314 -3.907 1.00 92.31 177 ARG A C 1
ATOM 1346 O O . ARG A 1 177 ? -4.483 -0.853 -3.828 1.00 92.31 177 ARG A O 1
ATOM 1353 N N . VAL A 1 178 ? -3.513 0.945 -2.906 1.00 91.69 178 VAL A N 1
ATOM 1354 C CA . VAL A 1 178 ? -3.274 0.338 -1.589 1.00 91.69 178 VAL A CA 1
ATOM 1355 C C . VAL A 1 178 ? -4.387 0.755 -0.632 1.00 91.69 178 VAL A C 1
ATOM 1357 O O . VAL A 1 178 ? -4.787 1.917 -0.611 1.00 91.69 178 VAL A O 1
ATOM 1360 N N . ARG A 1 179 ? -4.875 -0.170 0.196 1.00 87.62 179 ARG A N 1
ATOM 1361 C CA . ARG A 1 179 ? -5.862 0.097 1.252 1.00 87.62 179 ARG A CA 1
ATOM 1362 C C . ARG A 1 179 ? -5.251 -0.159 2.633 1.00 87.62 179 ARG A C 1
ATOM 1364 O O . ARG A 1 179 ? -5.382 -1.263 3.169 1.00 87.62 179 ARG A O 1
ATOM 1371 N N . PRO A 1 180 ? -4.571 0.833 3.234 1.00 82.44 180 PRO A N 1
ATOM 1372 C CA . PRO A 1 180 ? -4.052 0.700 4.588 1.00 82.44 180 PRO A CA 1
ATOM 1373 C C . PRO A 1 180 ? -5.181 0.450 5.599 1.00 82.44 180 PRO A C 1
ATOM 1375 O O . PRO A 1 180 ? -6.283 0.982 5.433 1.00 82.44 180 PRO A O 1
ATOM 1378 N N . PRO A 1 181 ? -4.928 -0.319 6.672 1.00 76.94 181 PRO A N 1
ATOM 1379 C CA . PRO A 1 181 ? -5.927 -0.562 7.699 1.00 76.94 181 PRO A CA 1
ATOM 1380 C C . PRO A 1 181 ? -6.323 0.743 8.388 1.00 76.94 181 PRO A C 1
ATOM 1382 O O . PRO A 1 181 ? -5.492 1.609 8.683 1.00 76.94 181 PRO A O 1
ATOM 1385 N N . GLU A 1 182 ? -7.608 0.860 8.700 1.00 68.25 182 GLU A N 1
ATOM 1386 C CA . GLU A 1 182 ? -8.100 1.991 9.468 1.00 68.25 182 GLU A CA 1
ATOM 1387 C C . GLU A 1 182 ? -7.563 1.959 10.896 1.00 68.25 182 GLU A C 1
ATOM 1389 O O . GLU A 1 182 ? -7.466 0.913 11.544 1.00 68.25 182 GLU A O 1
ATOM 1394 N N . ARG A 1 183 ? -7.246 3.143 11.423 1.00 65.81 183 ARG A N 1
ATOM 1395 C CA . ARG A 1 183 ? -6.882 3.267 12.829 1.00 65.81 183 ARG A CA 1
ATOM 1396 C C . ARG A 1 183 ? -8.106 2.950 13.702 1.00 65.81 183 ARG A C 1
ATOM 1398 O O . ARG A 1 183 ? -9.196 3.436 13.394 1.00 65.81 183 ARG A O 1
ATOM 1405 N N . PRO A 1 184 ? -7.941 2.218 14.821 1.00 62.34 184 PRO A N 1
ATOM 1406 C CA . PRO A 1 184 ? -9.016 2.024 15.785 1.00 62.34 184 PRO A CA 1
ATOM 1407 C C . PRO A 1 184 ? -9.602 3.370 16.219 1.00 62.34 184 PRO A C 1
ATOM 1409 O O . PRO A 1 184 ? -8.877 4.253 16.685 1.00 62.34 184 PRO A O 1
ATOM 1412 N N . ARG A 1 185 ? -10.918 3.523 16.056 1.00 61.75 185 ARG A N 1
ATOM 1413 C CA . ARG A 1 185 ? -11.639 4.789 16.279 1.00 61.75 185 ARG A CA 1
ATOM 1414 C C . ARG A 1 185 ? -11.918 5.074 17.759 1.00 61.75 185 ARG A C 1
ATOM 1416 O O . ARG A 1 185 ? -12.276 6.186 18.130 1.00 61.75 185 ARG A O 1
ATOM 1423 N N . SER A 1 186 ? -11.706 4.084 18.624 1.00 53.91 186 SER A N 1
ATOM 1424 C CA . SER A 1 186 ? -11.833 4.188 20.076 1.00 53.91 186 SER A CA 1
ATOM 1425 C C . SER A 1 186 ? -10.485 3.919 20.747 1.00 53.91 186 SER A C 1
ATOM 1427 O O . SER A 1 186 ? -9.926 2.842 20.554 1.00 53.91 186 SER A O 1
ATOM 1429 N N . GLY A 1 187 ? -9.982 4.844 21.579 1.00 52.84 187 GLY A N 1
ATOM 1430 C CA . GLY A 1 187 ? -8.947 4.465 22.558 1.00 52.84 187 GLY A CA 1
ATOM 1431 C C . GLY A 1 187 ? -7.896 5.482 23.009 1.00 52.84 187 GLY A C 1
ATOM 1432 O O . GLY A 1 187 ? -7.032 5.102 23.793 1.00 52.84 187 GLY A O 1
ATOM 1433 N N . GLY A 1 188 ? -7.917 6.755 22.603 1.00 53.41 188 GLY A N 1
ATOM 1434 C CA . GLY A 1 188 ? -6.902 7.699 23.091 1.00 53.41 188 GLY A CA 1
ATOM 1435 C C . GLY A 1 188 ? -7.374 9.142 23.109 1.00 53.41 188 GLY A C 1
ATOM 1436 O O . GLY A 1 188 ? -7.565 9.740 22.057 1.00 53.41 188 GLY A O 1
ATOM 1437 N N . GLY A 1 189 ? -7.534 9.724 24.300 1.00 54.50 189 GLY A N 1
ATOM 1438 C CA . GLY A 1 189 ? -7.664 11.176 24.431 1.00 54.50 189 GLY A CA 1
ATOM 1439 C C . GLY A 1 189 ? -6.414 11.897 23.903 1.00 54.50 189 GLY A C 1
ATOM 1440 O O . GLY A 1 189 ? -5.344 11.296 23.805 1.00 54.50 189 GLY A O 1
ATOM 1441 N N . ALA A 1 190 ? -6.537 13.201 23.622 1.00 60.59 190 ALA A N 1
ATOM 1442 C CA . ALA A 1 190 ? -5.454 14.061 23.109 1.00 60.59 190 ALA A CA 1
ATOM 1443 C C . ALA A 1 190 ? -4.187 14.092 23.994 1.00 60.59 190 ALA A C 1
ATOM 1445 O O . ALA A 1 190 ? -3.136 14.569 23.575 1.00 60.59 190 ALA A O 1
ATOM 1446 N N . PHE A 1 191 ? -4.292 13.587 25.223 1.00 65.94 191 PHE A N 1
ATOM 1447 C CA . PHE A 1 191 ? -3.206 13.424 26.171 1.00 65.94 191 PHE A CA 1
ATOM 1448 C C . PHE A 1 191 ? -3.357 12.082 26.895 1.00 65.94 191 PHE A C 1
ATOM 1450 O O . PHE A 1 191 ? -4.445 11.742 27.365 1.00 65.94 191 PHE A O 1
ATOM 1457 N N . GLY A 1 192 ? -2.260 11.342 27.029 1.00 65.06 192 GLY A N 1
ATOM 1458 C CA . GLY A 1 192 ? -2.215 10.110 27.804 1.00 65.06 192 GLY A CA 1
ATOM 1459 C C . GLY A 1 192 ? -0.783 9.720 28.148 1.00 65.06 192 GLY A C 1
ATOM 1460 O O . GLY A 1 192 ? 0.138 9.916 27.358 1.00 65.06 192 GLY A O 1
ATOM 1461 N N . PHE A 1 193 ? -0.591 9.157 29.337 1.00 68.75 193 PHE A N 1
ATOM 1462 C CA . PHE A 1 193 ? 0.679 8.552 29.730 1.00 68.75 193 PHE A CA 1
ATOM 1463 C C . PHE A 1 193 ? 0.756 7.113 29.187 1.00 68.75 193 PHE A C 1
ATOM 1465 O O . PHE A 1 193 ? -0.263 6.434 29.104 1.00 68.75 193 PHE A O 1
ATOM 1472 N N . MET A 1 194 ? 1.956 6.635 28.830 1.00 60.06 194 MET A N 1
ATOM 1473 C CA . MET A 1 194 ? 2.214 5.247 28.385 1.00 60.06 194 MET A CA 1
ATOM 1474 C C . MET A 1 194 ? 1.507 4.794 27.082 1.00 60.06 194 MET A C 1
ATOM 1476 O O . MET A 1 194 ? 1.262 3.602 26.875 1.00 60.06 194 MET A O 1
ATOM 1480 N N . GLN A 1 195 ? 1.232 5.725 26.160 1.00 61.94 195 GLN A N 1
ATOM 1481 C CA . GLN A 1 195 ? 0.619 5.420 24.854 1.00 61.94 195 GLN A CA 1
ATOM 1482 C C . GLN A 1 195 ? 1.563 4.732 23.837 1.00 61.94 195 GLN A C 1
ATOM 1484 O O . GLN A 1 195 ? 1.090 4.199 22.838 1.00 61.94 195 GLN A O 1
ATOM 1489 N N . GLY A 1 196 ? 2.884 4.709 24.063 1.00 61.66 196 GLY A N 1
ATOM 1490 C CA . GLY A 1 196 ? 3.865 4.119 23.129 1.00 61.66 196 GLY A CA 1
ATOM 1491 C C . GLY A 1 196 ? 3.840 2.583 23.070 1.00 61.66 196 GLY A C 1
ATOM 1492 O O . GLY A 1 196 ? 3.485 1.938 24.044 1.00 61.66 196 GLY A O 1
ATOM 1493 N N . GLY A 1 197 ? 4.226 1.973 21.944 1.00 61.28 197 GLY A N 1
ATOM 1494 C CA . GLY A 1 197 ? 3.990 0.547 21.645 1.00 61.28 197 GLY A CA 1
ATOM 1495 C C . GLY A 1 197 ? 4.628 -0.498 22.577 1.00 61.28 197 GLY A C 1
ATOM 1496 O O . GLY A 1 197 ? 4.099 -1.601 22.676 1.00 61.28 197 GLY A O 1
ATOM 1497 N N . VAL A 1 198 ? 5.699 -0.170 23.308 1.00 67.06 198 VAL A N 1
ATOM 1498 C CA . VAL A 1 198 ? 6.422 -1.124 24.171 1.00 67.06 198 VAL A CA 1
ATOM 1499 C C . VAL A 1 198 ? 6.637 -0.523 25.562 1.00 67.06 198 VAL A C 1
ATOM 1501 O O . VAL A 1 198 ? 7.300 0.502 25.699 1.00 67.06 198 VAL A O 1
ATOM 1504 N N . SER A 1 199 ? 6.088 -1.160 26.601 1.00 70.00 199 SER A N 1
ATOM 1505 C CA . SER A 1 199 ? 6.362 -0.826 28.006 1.00 70.00 199 SER A CA 1
ATOM 1506 C C . SER A 1 199 ? 6.214 -2.057 28.898 1.00 70.00 199 SER A C 1
ATOM 1508 O O . SER A 1 199 ? 5.205 -2.758 28.831 1.00 70.00 199 SER A O 1
ATOM 1510 N N . ALA A 1 200 ? 7.209 -2.284 29.757 1.00 68.94 200 ALA A N 1
ATOM 1511 C CA . ALA A 1 200 ? 7.188 -3.337 30.772 1.00 68.94 200 ALA A CA 1
ATOM 1512 C C . ALA A 1 200 ? 6.284 -2.998 31.975 1.00 68.94 200 ALA A C 1
ATOM 1514 O O . ALA A 1 200 ? 5.984 -3.872 32.780 1.00 68.94 200 ALA A O 1
ATOM 1515 N N . GLU A 1 201 ? 5.842 -1.743 32.098 1.00 66.75 201 GLU A N 1
ATOM 1516 C CA . GLU A 1 201 ? 4.988 -1.259 33.194 1.00 66.75 201 GLU A CA 1
ATOM 1517 C C . GLU A 1 201 ? 3.490 -1.377 32.872 1.00 66.75 201 GLU A C 1
ATOM 1519 O O . GLU A 1 201 ? 2.637 -0.954 33.655 1.00 66.75 201 GLU A O 1
ATOM 1524 N N . ARG A 1 202 ? 3.148 -1.946 31.709 1.00 69.69 202 ARG A N 1
ATOM 1525 C CA . ARG A 1 202 ? 1.756 -2.189 31.334 1.00 69.69 202 ARG A CA 1
ATOM 1526 C C . ARG A 1 202 ? 1.150 -3.300 32.193 1.00 69.69 202 ARG A C 1
ATOM 1528 O O . ARG A 1 202 ? 1.801 -4.328 32.386 1.00 69.69 202 ARG A O 1
ATOM 1535 N N . PRO A 1 203 ? -0.100 -3.140 32.668 1.00 70.88 203 PRO A N 1
ATOM 1536 C CA . PRO A 1 203 ? -0.785 -4.194 33.405 1.00 70.88 203 PRO A CA 1
ATOM 1537 C C . PRO A 1 203 ? -0.862 -5.481 32.571 1.00 70.88 203 PRO A C 1
ATOM 1539 O O . PRO A 1 203 ? -1.487 -5.528 31.509 1.00 70.88 203 PRO A O 1
ATOM 1542 N N . SER A 1 204 ? -0.207 -6.537 33.047 1.00 76.06 204 SER A N 1
ATOM 1543 C CA . SER A 1 204 ? -0.116 -7.809 32.328 1.00 76.06 204 SER A CA 1
ATOM 1544 C C . SER A 1 204 ? -1.415 -8.614 32.415 1.00 76.06 204 SER A C 1
ATOM 1546 O O . SER A 1 204 ? -1.823 -9.214 31.428 1.00 76.06 204 SER A O 1
ATOM 1548 N N . GLU A 1 205 ? -2.116 -8.586 33.553 1.00 85.00 205 GLU A N 1
ATOM 1549 C CA . GLU A 1 205 ? -3.326 -9.397 33.770 1.00 85.00 205 GLU A CA 1
ATOM 1550 C C . GLU A 1 205 ? -4.522 -8.995 32.895 1.00 85.00 205 GLU A C 1
ATOM 1552 O O . GLU A 1 205 ? -5.276 -9.866 32.463 1.00 85.00 205 GLU A O 1
ATOM 1557 N N . SER A 1 206 ? -4.730 -7.697 32.639 1.00 84.38 206 SER A N 1
ATOM 1558 C CA . SER A 1 206 ? -5.807 -7.238 31.748 1.00 84.38 206 SER A CA 1
ATOM 1559 C C . SER A 1 206 ? -5.529 -7.651 30.308 1.00 84.38 206 SER A C 1
ATOM 1561 O O . SER A 1 206 ? -6.384 -8.272 29.691 1.00 84.38 206 SER A O 1
ATOM 1563 N N . THR A 1 207 ? -4.300 -7.423 29.838 1.00 83.75 207 THR A N 1
ATOM 1564 C CA . THR A 1 207 ? -3.858 -7.822 28.497 1.00 83.75 207 THR A CA 1
ATOM 1565 C C . THR A 1 207 ? -3.984 -9.336 28.297 1.00 83.75 207 THR A C 1
ATOM 1567 O O . THR A 1 207 ? -4.478 -9.787 27.272 1.00 83.75 207 THR A O 1
ATOM 1570 N N . ILE A 1 208 ? -3.594 -10.147 29.291 1.00 88.38 208 ILE A N 1
ATOM 1571 C CA . ILE A 1 208 ? -3.753 -11.611 29.236 1.00 88.38 208 ILE A CA 1
ATOM 1572 C C . ILE A 1 208 ? -5.231 -12.002 29.098 1.00 88.38 208 ILE A C 1
ATOM 1574 O O . ILE A 1 208 ? -5.545 -12.931 28.356 1.00 88.38 208 ILE A O 1
ATOM 1578 N N . ARG A 1 209 ? -6.138 -11.317 29.806 1.00 91.19 209 ARG A N 1
ATOM 1579 C CA . ARG A 1 209 ? -7.580 -11.584 29.724 1.00 91.19 209 ARG A CA 1
ATOM 1580 C C . ARG A 1 209 ? -8.143 -11.228 28.351 1.00 91.19 209 ARG A C 1
ATOM 1582 O O . ARG A 1 209 ? -8.833 -12.064 27.785 1.00 91.19 209 ARG A O 1
ATOM 1589 N N . GLU A 1 210 ? -7.803 -10.054 27.827 1.00 89.31 210 GLU A N 1
ATOM 1590 C CA . GLU A 1 210 ? -8.210 -9.604 26.488 1.00 89.31 210 GLU A CA 1
ATOM 1591 C C . GLU A 1 210 ? -7.734 -10.591 25.414 1.00 89.31 210 GLU A C 1
ATOM 1593 O O . GLU A 1 210 ? -8.535 -11.085 24.629 1.00 89.31 210 GLU A O 1
ATOM 1598 N N . VAL A 1 211 ? -6.455 -10.989 25.449 1.00 91.12 211 VAL A N 1
ATOM 1599 C CA . VAL A 1 211 ? -5.919 -12.009 24.532 1.00 91.12 211 VAL A CA 1
ATOM 1600 C C . VAL A 1 211 ? -6.669 -13.337 24.683 1.00 91.12 211 VAL A C 1
ATOM 1602 O O . VAL A 1 211 ? -7.005 -13.968 23.687 1.00 91.12 211 VAL A O 1
ATOM 1605 N N . ALA A 1 212 ? -6.961 -13.781 25.909 1.00 93.38 212 ALA A N 1
ATOM 1606 C CA . ALA A 1 212 ? -7.693 -15.027 26.133 1.00 93.38 212 ALA A CA 1
ATOM 1607 C C . ALA A 1 212 ? -9.153 -14.975 25.643 1.00 93.38 212 ALA A C 1
ATOM 1609 O O . ALA A 1 212 ? -9.685 -16.008 25.237 1.00 93.38 212 ALA A O 1
ATOM 1610 N N . GLU A 1 213 ? -9.803 -13.814 25.707 1.00 95.50 213 GLU A N 1
ATOM 1611 C CA . GLU A 1 213 ? -11.148 -13.586 25.169 1.00 95.50 213 GLU A CA 1
ATOM 1612 C C . GLU A 1 213 ? -11.129 -13.622 23.639 1.00 95.50 213 GLU A C 1
ATOM 1614 O O . GLU A 1 213 ? -11.845 -14.435 23.058 1.00 95.50 213 GLU A O 1
ATOM 1619 N N . GLU A 1 214 ? -10.218 -12.890 22.997 1.00 93.50 214 GLU A N 1
ATOM 1620 C CA . GLU A 1 214 ? -10.042 -12.910 21.537 1.00 93.50 214 GLU A CA 1
ATOM 1621 C C . GLU A 1 214 ? -9.758 -14.323 21.001 1.00 93.50 214 GLU A C 1
ATOM 1623 O O . GLU A 1 214 ? -10.369 -14.766 20.027 1.00 93.50 214 GLU A O 1
ATOM 1628 N N . LEU A 1 215 ? -8.893 -15.095 21.674 1.00 94.81 215 LEU A N 1
ATOM 1629 C CA . LEU A 1 215 ? -8.623 -16.491 21.307 1.00 94.81 215 LEU A CA 1
ATOM 1630 C C . LEU A 1 215 ? -9.888 -17.365 21.342 1.00 94.81 215 LEU A C 1
ATOM 1632 O O . LEU A 1 215 ? -10.056 -18.239 20.486 1.00 94.81 215 LEU A O 1
ATOM 1636 N N . ARG A 1 216 ? -10.785 -17.143 22.314 1.00 94.25 216 ARG A N 1
ATOM 1637 C CA . ARG A 1 216 ? -12.072 -17.854 22.380 1.00 94.25 216 ARG A CA 1
ATOM 1638 C C . ARG A 1 216 ? -12.998 -17.409 21.262 1.00 94.25 216 ARG A C 1
ATOM 1640 O O . ARG A 1 216 ? -13.550 -18.270 20.589 1.00 94.25 216 ARG A O 1
ATOM 1647 N N .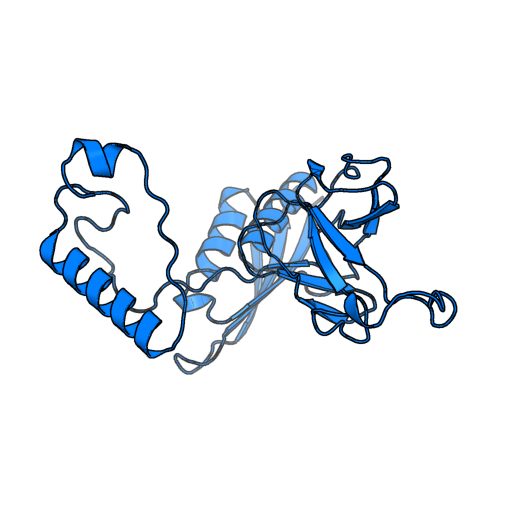 GLU A 1 217 ? -13.124 -16.108 21.021 1.00 95.38 217 GLU A N 1
ATOM 1648 C CA . GLU A 1 217 ? -13.990 -15.582 19.963 1.00 95.38 217 GLU A CA 1
ATOM 1649 C C . GLU A 1 217 ? -13.561 -16.050 18.567 1.00 95.38 217 GLU A C 1
ATOM 1651 O O . GLU A 1 217 ? -14.405 -16.344 17.718 1.00 95.38 217 GLU A O 1
ATOM 1656 N N . VAL A 1 218 ? -12.253 -16.127 18.295 1.00 94.19 218 VAL A N 1
ATOM 1657 C CA . VAL A 1 218 ? -11.735 -16.697 17.040 1.00 94.19 218 VAL A CA 1
ATOM 1658 C C . VAL A 1 218 ? -12.131 -18.170 16.927 1.00 94.19 218 VAL A C 1
ATOM 1660 O O . VAL A 1 218 ? -12.628 -18.586 15.881 1.00 94.19 218 VAL A O 1
ATOM 1663 N N . SER A 1 219 ? -11.987 -18.945 18.006 1.00 91.69 219 SER A N 1
ATOM 1664 C CA . SER A 1 219 ? -12.372 -20.359 18.020 1.00 91.69 219 SER A CA 1
ATOM 1665 C C . SER A 1 219 ? -13.884 -20.566 17.853 1.00 91.69 219 SER A C 1
ATOM 1667 O O . SER A 1 219 ? -14.288 -21.472 17.127 1.00 91.69 219 SER A O 1
ATOM 1669 N N . GLU A 1 220 ? -14.722 -19.742 18.486 1.00 95.25 220 GLU A N 1
ATOM 1670 C CA . GLU A 1 220 ? -16.188 -19.803 18.385 1.00 95.25 220 GLU A CA 1
ATOM 1671 C C . GLU A 1 220 ? -16.691 -19.468 16.976 1.00 95.25 220 GLU A C 1
ATOM 1673 O O . GLU A 1 220 ? -17.676 -20.045 16.514 1.00 95.25 220 GLU A O 1
ATOM 1678 N N . ARG A 1 221 ? -15.984 -18.583 16.264 1.00 95.50 221 ARG A N 1
ATOM 1679 C CA . ARG A 1 221 ? -16.248 -18.242 14.858 1.00 95.50 221 ARG A CA 1
ATOM 1680 C C . ARG A 1 221 ? -15.655 -19.248 13.862 1.00 95.50 221 ARG A C 1
ATOM 1682 O O . ARG A 1 221 ? -15.791 -19.049 12.659 1.00 95.50 221 ARG A O 1
ATOM 1689 N N . GLY A 1 222 ? -15.010 -20.317 14.339 1.00 94.38 222 GLY A N 1
ATOM 1690 C CA . GLY A 1 222 ? -14.379 -21.338 13.495 1.00 94.38 222 GLY A CA 1
ATOM 1691 C C . GLY A 1 222 ? -13.091 -20.879 12.801 1.00 94.38 222 GLY A C 1
ATOM 1692 O O . GLY A 1 222 ? -12.699 -21.476 11.802 1.00 94.38 222 GLY A O 1
ATOM 1693 N N . GLY A 1 223 ? -12.451 -19.816 13.295 1.00 93.12 223 GLY A N 1
ATOM 1694 C CA . GLY A 1 223 ? -11.175 -19.320 12.785 1.00 93.12 223 GLY A CA 1
ATOM 1695 C C . GLY A 1 223 ? -9.968 -20.102 13.311 1.00 93.12 223 GLY A C 1
ATOM 1696 O O . GLY A 1 223 ? -10.069 -20.903 14.241 1.00 93.12 223 GLY A O 1
ATOM 1697 N N . ASN A 1 224 ? -8.799 -19.829 12.730 1.00 93.81 224 ASN A N 1
ATOM 1698 C CA . ASN A 1 224 ? -7.530 -20.443 13.117 1.00 93.81 224 ASN A CA 1
ATOM 1699 C C . ASN A 1 224 ? -6.637 -19.440 13.853 1.00 93.81 224 ASN A C 1
ATOM 1701 O O . ASN A 1 224 ? -6.547 -18.276 13.468 1.00 93.81 224 ASN A O 1
ATOM 1705 N N . VAL A 1 225 ? -5.924 -19.914 14.875 1.00 92.62 225 VAL A N 1
ATOM 1706 C CA . VAL A 1 225 ? -4.887 -19.147 15.577 1.00 92.62 225 VAL A CA 1
ATOM 1707 C C . VAL A 1 225 ? -3.538 -19.803 15.315 1.00 92.62 225 VAL A C 1
ATOM 1709 O O . VAL A 1 225 ? -3.348 -20.981 15.616 1.00 92.62 225 VAL A O 1
ATOM 1712 N N . MET A 1 226 ? -2.587 -19.034 14.789 1.00 93.88 226 MET A N 1
ATOM 1713 C CA . MET A 1 226 ? -1.206 -19.473 14.595 1.00 93.88 226 MET A CA 1
ATOM 1714 C C . MET A 1 226 ? -0.309 -18.922 15.706 1.00 93.88 226 MET A C 1
ATOM 1716 O O . MET A 1 226 ? -0.363 -17.736 16.026 1.00 93.88 226 MET A O 1
ATOM 1720 N N . VAL A 1 227 ? 0.546 -19.775 16.275 1.00 92.75 227 VAL A N 1
ATOM 1721 C CA . VAL A 1 227 ? 1.519 -19.392 17.307 1.00 92.75 227 VAL A CA 1
ATOM 1722 C C . VAL A 1 227 ? 2.931 -19.484 16.738 1.00 92.75 227 VAL A C 1
ATOM 1724 O O . VAL A 1 227 ? 3.359 -20.548 16.299 1.00 92.75 227 VAL A O 1
ATOM 1727 N N . VAL A 1 228 ? 3.678 -18.381 16.801 1.00 93.62 228 VAL A N 1
ATOM 1728 C CA . VAL A 1 228 ? 5.111 -18.341 16.476 1.00 93.62 228 VAL A CA 1
ATOM 1729 C C . VAL A 1 228 ? 5.898 -18.325 17.787 1.00 93.62 228 VAL A C 1
ATOM 1731 O O . VAL A 1 228 ? 6.029 -17.287 18.432 1.00 93.62 228 VAL A O 1
ATOM 1734 N N . ALA A 1 229 ? 6.388 -19.490 18.217 1.00 92.88 229 ALA A N 1
ATOM 1735 C CA . ALA A 1 229 ? 7.086 -19.655 19.493 1.00 92.88 229 ALA A CA 1
ATOM 1736 C C . ALA A 1 229 ? 8.585 -19.928 19.300 1.00 92.88 229 ALA A C 1
ATOM 1738 O O . ALA A 1 229 ? 8.983 -20.794 18.524 1.00 92.88 229 ALA A O 1
ATOM 1739 N N . GLY A 1 230 ? 9.423 -19.211 20.052 1.00 92.06 230 GLY A N 1
ATOM 1740 C CA . GLY A 1 230 ? 10.858 -19.482 20.153 1.00 92.06 230 GLY A CA 1
ATOM 1741 C C . GLY A 1 230 ? 11.213 -20.405 21.333 1.00 92.06 230 GLY A C 1
ATOM 1742 O O . GLY A 1 230 ? 10.385 -20.634 22.217 1.00 92.06 230 GLY A O 1
ATOM 1743 N N . PRO A 1 231 ? 12.474 -20.870 21.433 1.00 94.25 231 PRO A N 1
ATOM 1744 C CA . PRO A 1 231 ? 12.920 -21.791 22.490 1.00 94.25 231 PRO A CA 1
ATOM 1745 C C . PRO A 1 231 ? 12.804 -21.214 23.911 1.00 94.25 231 PRO A C 1
ATOM 1747 O O . PRO A 1 231 ? 12.776 -21.961 24.889 1.00 94.25 231 PRO A O 1
ATOM 1750 N N . ALA A 1 232 ? 12.703 -19.886 24.036 1.00 93.38 232 ALA A N 1
ATOM 1751 C CA . ALA A 1 232 ? 12.529 -19.201 25.312 1.00 93.38 232 ALA A CA 1
ATOM 1752 C C . ALA A 1 232 ? 11.291 -19.678 26.090 1.00 93.38 232 ALA A C 1
ATOM 1754 O O . ALA A 1 232 ? 11.358 -19.719 27.314 1.00 93.38 232 ALA A O 1
ATOM 1755 N N . VAL A 1 233 ? 10.222 -20.107 25.404 1.00 94.00 233 VAL A N 1
ATOM 1756 C CA . VAL A 1 233 ? 9.006 -20.655 26.038 1.00 94.00 233 VAL A CA 1
ATOM 1757 C C . VAL A 1 233 ? 9.335 -21.869 26.915 1.00 94.00 233 VAL A C 1
ATOM 1759 O O . VAL A 1 233 ? 8.864 -21.975 28.047 1.00 94.00 233 VAL A O 1
ATOM 1762 N N . ILE A 1 234 ? 10.216 -22.751 26.434 1.00 94.44 234 ILE A N 1
ATOM 1763 C CA . ILE A 1 234 ? 10.671 -23.923 27.191 1.00 94.44 234 ILE A CA 1
ATOM 1764 C C . ILE A 1 234 ? 11.608 -23.502 28.322 1.00 94.44 234 ILE A C 1
ATOM 1766 O O . ILE A 1 234 ? 11.456 -23.954 29.455 1.00 94.44 234 ILE A O 1
ATOM 1770 N N . HIS A 1 235 ? 12.566 -22.614 28.041 1.00 94.94 235 HIS A N 1
ATOM 1771 C CA . HIS A 1 235 ? 13.542 -22.163 29.040 1.00 94.94 235 HIS A CA 1
ATOM 1772 C C . HIS A 1 235 ? 12.889 -21.453 30.236 1.00 94.94 235 HIS A C 1
ATOM 1774 O O . HIS A 1 235 ? 13.413 -21.531 31.346 1.00 94.94 235 HIS A O 1
ATOM 1780 N N . SER A 1 236 ? 11.748 -20.789 30.029 1.00 90.75 236 SER A N 1
ATOM 1781 C CA . SER A 1 236 ? 10.957 -20.171 31.097 1.00 90.75 236 SER A CA 1
ATOM 1782 C C . SER A 1 236 ? 10.009 -21.138 31.817 1.00 90.75 236 SER A C 1
ATOM 1784 O O . SER A 1 236 ? 9.334 -20.717 32.752 1.00 90.75 236 SER A O 1
ATOM 1786 N N . GLY A 1 237 ? 9.931 -22.408 31.399 1.00 91.50 237 GLY A N 1
ATOM 1787 C CA . GLY A 1 237 ? 9.034 -23.415 31.977 1.00 91.50 237 GLY A CA 1
ATOM 1788 C C . GLY A 1 237 ? 7.563 -23.263 31.573 1.00 91.50 237 GLY A C 1
ATOM 1789 O O . GLY A 1 237 ? 6.690 -23.663 32.336 1.00 91.50 237 GLY A O 1
ATOM 1790 N N . ALA A 1 238 ? 7.289 -22.660 30.412 1.00 88.88 238 ALA A N 1
ATOM 1791 C CA . ALA A 1 238 ? 5.940 -22.335 29.936 1.00 88.88 238 ALA A CA 1
ATOM 1792 C C . ALA A 1 238 ? 5.453 -23.215 28.763 1.00 88.88 238 ALA A C 1
ATOM 1794 O O . ALA A 1 238 ? 4.426 -22.898 28.167 1.00 88.88 238 ALA A O 1
ATOM 1795 N N . GLY A 1 239 ? 6.205 -24.264 28.403 1.00 74.62 239 GLY A N 1
ATOM 1796 C CA . GLY A 1 239 ? 5.864 -25.209 27.328 1.00 74.62 239 GLY A CA 1
ATOM 1797 C C . GLY A 1 239 ? 5.291 -26.533 27.799 1.00 74.62 239 GLY A C 1
ATOM 1798 O O . GLY A 1 239 ? 5.207 -26.750 29.028 1.00 74.62 239 GLY A O 1
#

Radius of gyration: 22.47 Å; chains: 1; bounding box: 37×58×61 Å

Sequence (239 aa):
MTHSRTVELEGHIIDSGTLQRCFGAVMDLGGSFDVEQFDVGKHETEVSYCRLTVTADDAETLRAILHELHQNGAVLEDPSDVELVAAPADRVVPPNFYSTTNHPTEVLYDGEWIEVERIEMDCALVVEPEPDAGGRDADASEEDREDGAADGPRAYTKVLNAVEEGDLVATDQSGIRVRPPERPRSGGGAFGFMQGGVSAERPSESTIREVAEELREVSERGGNVMVVAGPAVIHSGAG

Foldseek 3Di:
DKDKFKKKDKFQCVLLVLVVQLCVLLVVLPKDKDWPDWADAPDPHGMIMTMMMIMDPDDVSVVSSVVSNQQSFIAGPDFDFFQWDFAAFQLGDDPQFDFFDQFWKWFQHPNDTATAPPGDGRWWKFKAFQDDPVPPPPPPDPVVPPDPDDRGIHIYTDHSNGRGGGTTTGRDRRGMGGDDDGDPSDDDDPDDPPPDDDDPPDDPVVVVVVVVVVVVVCVVVVHDDDDDDDCVCVVVVND

pLDDT: mean 86.2, std 15.77, range [39.66, 98.12]